Protein 3P2T (pdb70)

InterPro domains:
  IPR007110 Immunoglobulin-like domain [PS50835] (27-118)
  IPR007110 Immunoglobulin-like domain [PS50835] (124-218)
  IPR013151 Immunoglobulin-like beta-sandwich domain [PF00047] (131-204)
  IPR013783 Immunoglobulin-like fold [G3DSA:2.60.40.10] (25-118)
  IPR013783 Immunoglobulin-like fold [G3DSA:2.60.40.10] (119-219)
  IPR036179 Immunoglobulin-like domain superfamily [SSF48726] (26-119)
  IPR036179 Immunoglobulin-like domain superfamily [SSF48726] (121-219)
  IPR050412 Immunoglobulin-like Receptors in Immune Regulation [PTHR11738] (6-277)

Solvent-accessible surface area: 10519 Å² total; per-residue (Å²): 157,33,94,112,5,85,22,76,12,87,115,20,25,56,6,40,143,30,80,71,3,22,0,28,0,60,17,63,113,96,0,114,18,0,53,0,36,26,76,166,38,123,74,31,72,60,132,45,125,7,131,58,80,81,48,72,0,108,4,61,1,100,57,0,34,92,108,65,10,9,75,0,116,0,42,2,86,4,84,134,26,109,11,89,53,3,89,64,26,69,0,8,0,10,16,37,60,71,111,3,80,18,41,9,73,126,35,45,118,10,80,58,50,133,67,4,32,0,19,0,70,11,213,42,66,3,17,7,0,3,10,8,62,57,220,49,66,104,10,32,150,19,104,132,18,104,66,80,70,80,57,99,83,3,98,5,103,23,88,76,0,48,95,109,52,22,15,32,13,90,0,15,2,1,54,36,215,42,68,33,36,0,0,82,47,3,85,82,24,104,3,80,34,103

Foldseek 3Di:
DQAAWAKAKVVHQEEEFFAKMKIKTFGALQFQKKFKPFPPDPPGPDMDRDDPSSGMDIDIDHGDDLVPFGKMWMWTAGPVGIYDIYDIGGHAYEALFAEWAWAKVPHLEAEAQCKIKIKTFAPDFFFKKFKDFPPPPDRVPGDMGGHPGTDGMDIHIDPPDHPVNFGKMWMWTHHPVSVSYIYHIHDIDTRHYD

Radius of gyration: 20.42 Å; Cα contacts (8 Å, |Δi|>4): 528; chains: 1; bounding box: 43×36×59 Å

Structure (mmCIF, N/CA/C/O backbone):
data_3P2T
#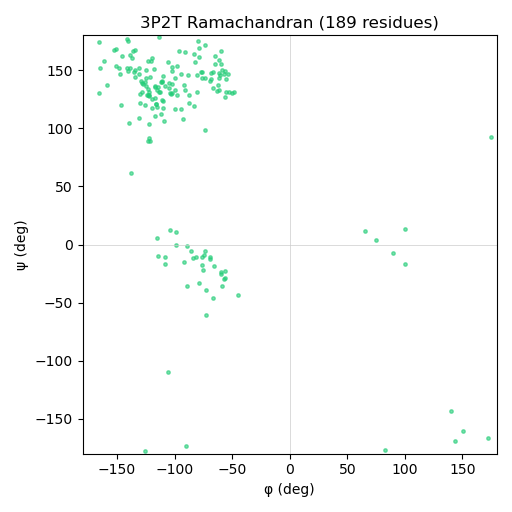
_entry.id   3P2T
#
_cell.length_a   61.863
_cell.length_b   61.863
_cell.length_c   115.826
_cell.angle_alpha   90.00
_cell.angle_beta   90.00
_cell.angle_gamma   90.00
#
_symmetry.space_group_name_H-M   'P 41 21 2'
#
loop_
_entity.id
_entity.type
_entity.pdbx_description
1 polymer 'Leukocyte immunoglobulin-like receptor subfamily B member 4'
2 non-polymer 'SULFATE ION'
3 water water
#
loop_
_atom_site.group_PDB
_atom_site.id
_atom_site.type_symbol
_atom_site.label_atom_id
_atom_site.label_alt_id
_atom_site.label_comp_id
_atom_site.label_asym_id
_atom_site.label_entity_id
_atom_site.label_seq_id
_atom_site.pdbx_PDB_ins_code
_atom_site.Cartn_x
_atom_site.Cartn_y
_atom_site.Cartn_z
_atom_site.occupancy
_atom_site.B_iso_or_equiv
_atom_site.auth_seq_id
_atom_site.auth_comp_id
_atom_site.auth_asym_id
_atom_site.auth_atom_id
_atom_site.pdbx_PDB_model_num
ATOM 1 N N . PRO A 1 2 ? 20.514 11.684 41.614 1.00 42.10 2 PRO A N 1
ATOM 2 C CA . PRO A 1 2 ? 20.704 10.460 40.826 1.00 35.50 2 PRO A CA 1
ATOM 3 C C . PRO A 1 2 ? 21.895 10.576 39.882 1.00 36.33 2 PRO A C 1
ATOM 4 O O . PRO A 1 2 ? 22.091 11.630 39.274 1.00 39.20 2 PRO A O 1
ATOM 8 N N . LEU A 1 3 ? 22.681 9.510 39.770 1.00 29.64 3 LEU A N 1
ATOM 9 C CA . LEU A 1 3 ? 23.755 9.452 38.783 1.00 25.41 3 LEU A CA 1
ATOM 10 C C . LEU A 1 3 ? 23.153 9.013 37.452 1.00 22.83 3 LEU A C 1
ATOM 11 O O . LEU A 1 3 ? 22.582 7.928 37.352 1.00 21.47 3 LEU A O 1
ATOM 16 N N . PRO A 1 4 ? 23.263 9.869 36.426 1.00 21.16 4 PRO A N 1
ATOM 17 C CA . PRO A 1 4 ? 22.579 9.652 35.145 1.00 19.27 4 PRO A CA 1
ATOM 18 C C . PRO A 1 4 ? 23.002 8.361 34.440 1.00 16.31 4 PRO A C 1
ATOM 19 O O . PRO A 1 4 ? 24.158 7.942 34.517 1.00 18.54 4 PRO A O 1
ATOM 23 N N . LYS A 1 5 ? 22.047 7.743 33.756 1.00 16.84 5 LYS A N 1
ATOM 24 C CA . LYS A 1 5 ? 22.275 6.472 33.076 1.00 15.50 5 LYS A CA 1
ATOM 25 C C . LYS A 1 5 ? 23.338 6.588 31.991 1.00 16.50 5 LYS A C 1
ATOM 26 O O . LYS A 1 5 ? 23.477 7.639 31.359 1.00 16.85 5 LYS A O 1
ATOM 32 N N . PRO A 1 6 ? 24.097 5.504 31.777 1.00 14.68 6 PRO A N 1
ATOM 33 C CA . PRO A 1 6 ? 25.045 5.439 30.664 1.00 14.28 6 PRO A CA 1
ATOM 34 C C . PRO A 1 6 ? 24.309 5.116 29.372 1.00 14.60 6 PRO A C 1
ATOM 35 O O . PRO A 1 6 ? 23.098 4.858 29.390 1.00 16.22 6 PRO A O 1
ATOM 39 N N . THR A 1 7 ? 25.042 5.126 28.265 1.00 15.26 7 THR A N 1
ATOM 40 C CA . THR A 1 7 ? 24.485 4.818 26.955 1.00 15.90 7 THR A CA 1
ATOM 41 C C . THR A 1 7 ? 25.038 3.486 26.464 1.00 16.17 7 THR A C 1
ATOM 42 O O . THR A 1 7 ? 26.218 3.190 26.636 1.00 18.18 7 THR A O 1
ATOM 46 N N . LEU A 1 8 ? 24.169 2.692 25.853 1.00 15.55 8 LEU A N 1
ATOM 47 C CA . LEU A 1 8 ? 24.496 1.337 25.440 1.00 15.75 8 LEU A CA 1
ATOM 48 C C . LEU A 1 8 ? 24.217 1.171 23.950 1.00 16.22 8 LEU A C 1
ATOM 49 O O . LEU A 1 8 ? 23.191 1.634 23.460 1.00 17.46 8 LEU A O 1
ATOM 54 N N . TRP A 1 9 ? 25.129 0.522 23.231 1.00 15.28 9 TRP A N 1
ATOM 55 C CA . TRP A 1 9 ? 24.890 0.208 21.825 1.00 16.23 9 TRP A CA 1
ATOM 56 C C . TRP A 1 9 ? 25.632 -1.055 21.405 1.00 15.00 9 TRP A C 1
ATOM 57 O O . TRP A 1 9 ? 26.478 -1.567 22.143 1.00 16.08 9 TRP A O 1
ATOM 68 N N . ALA A 1 10 ? 25.296 -1.562 20.224 1.00 16.51 10 ALA A N 1
ATOM 69 C CA . ALA A 1 10 ? 25.952 -2.750 19.690 1.00 18.58 10 ALA A CA 1
ATOM 70 C C . ALA A 1 10 ? 26.606 -2.451 18.346 1.00 16.47 10 ALA A C 1
ATOM 71 O O . ALA A 1 10 ? 26.082 -1.670 17.549 1.00 20.29 10 ALA A O 1
ATOM 73 N N . GLU A 1 11 ? 27.758 -3.070 18.108 1.00 15.99 11 GLU A N 1
ATOM 74 C CA . GLU A 1 11 ? 28.425 -2.986 16.811 1.00 15.54 11 GLU A CA 1
ATOM 75 C C . GLU A 1 11 ? 28.627 -4.408 16.294 1.00 16.15 11 GLU A C 1
ATOM 76 O O . GLU A 1 11 ? 29.178 -5.251 16.999 1.00 18.63 11 GLU A O 1
ATOM 82 N N . PRO A 1 12 ? 28.199 -4.677 15.054 1.00 19.40 12 PRO A N 1
ATOM 83 C CA . PRO A 1 12 ? 27.695 -3.707 14.078 1.00 27.39 12 PRO A CA 1
ATOM 84 C C . PRO A 1 12 ? 26.279 -3.239 14.363 1.00 31.50 12 PRO A C 1
ATOM 85 O O . PRO A 1 12 ? 25.861 -2.212 13.834 1.00 38.46 12 PRO A O 1
ATOM 89 N N . GLY A 1 13 ? 25.543 -3.979 15.181 1.00 25.63 13 GLY A N 1
ATOM 90 C CA . GLY A 1 13 ? 24.167 -3.615 15.434 1.00 33.22 13 GLY A CA 1
ATOM 91 C C . GLY A 1 13 ? 23.411 -4.651 16.231 1.00 26.99 13 GLY A C 1
ATOM 92 O O . GLY A 1 13 ? 23.991 -5.566 16.808 1.00 28.77 13 GLY A O 1
ATOM 93 N N . SER A 1 14 ? 22.096 -4.507 16.249 1.00 31.81 14 SER A N 1
ATOM 94 C CA . SER A 1 14 ? 21.276 -5.323 17.121 1.00 30.13 14 SER A CA 1
ATOM 95 C C . SER A 1 14 ? 20.648 -6.515 16.421 1.00 24.49 14 SER A C 1
ATOM 96 O O . SER A 1 14 ? 19.782 -7.161 16.987 1.00 24.97 14 SER A O 1
ATOM 99 N N . VAL 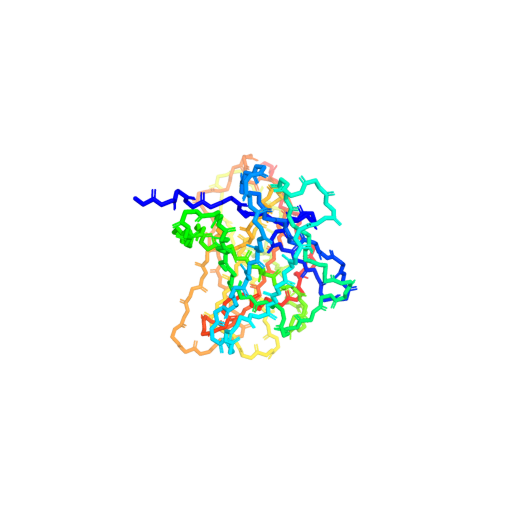A 1 15 ? 21.088 -6.804 15.195 1.00 24.75 15 VAL A N 1
ATOM 100 C CA . VAL A 1 15 ? 20.605 -7.990 14.476 1.00 27.00 15 VAL A CA 1
ATOM 101 C C . VAL A 1 15 ? 21.768 -8.802 13.900 1.00 25.76 15 VAL A C 1
ATOM 102 O O . VAL A 1 15 ? 22.429 -8.396 12.939 1.00 24.04 15 VAL A O 1
ATOM 106 N N . ILE A 1 16 ? 22.007 -9.960 14.503 1.00 17.58 16 ILE A N 1
ATOM 107 C CA . ILE A 1 16 ? 23.227 -10.717 14.270 1.00 18.48 16 ILE A CA 1
ATOM 108 C C . ILE A 1 16 ? 22.895 -12.158 13.916 1.00 17.92 16 ILE A C 1
ATOM 109 O O . ILE A 1 16 ? 22.097 -12.793 14.597 1.00 18.01 16 ILE A O 1
ATOM 114 N N . SER A 1 17 ? 23.495 -12.674 12.848 1.00 20.74 17 SER A N 1
ATOM 115 C CA . SER A 1 17 ? 23.254 -14.062 12.473 1.00 15.83 17 SER A CA 1
ATOM 116 C C . SER A 1 17 ? 24.033 -15.008 13.382 1.00 18.46 17 SER A C 1
ATOM 117 O O . SER A 1 17 ? 25.111 -14.667 13.881 1.00 18.12 17 SER A O 1
ATOM 120 N N . TRP A 1 18 ? 23.470 -16.186 13.617 1.00 20.20 18 TRP A N 1
ATOM 121 C CA . TRP A 1 18 ? 24.132 -17.206 14.414 1.00 19.64 18 TRP A CA 1
ATOM 122 C C . TRP A 1 18 ? 25.571 -17.368 13.930 1.00 18.71 18 TRP A C 1
ATOM 123 O O . TRP A 1 18 ? 25.817 -17.463 12.729 1.00 21.32 18 TRP A O 1
ATOM 134 N N . GLY A 1 19 ? 26.519 -17.367 14.863 1.00 19.65 19 GLY A N 1
ATOM 135 C CA . GLY A 1 19 ? 27.913 -17.621 14.537 1.00 20.99 19 GLY A CA 1
ATOM 136 C C . GLY A 1 19 ? 28.721 -16.384 14.185 1.00 22.76 19 GLY A C 1
ATOM 137 O O . GLY A 1 19 ? 29.938 -16.458 14.007 1.00 24.57 19 GLY A O 1
ATOM 138 N N . ASN A 1 20 ? 28.052 -15.244 14.072 1.00 19.85 20 ASN A N 1
ATOM 139 C CA . ASN A 1 20 ? 28.746 -13.999 13.773 1.00 19.38 20 ASN A CA 1
ATOM 140 C C . ASN A 1 20 ? 29.049 -13.196 15.035 1.00 20.47 20 ASN A C 1
ATOM 141 O O . ASN A 1 20 ? 28.514 -13.485 16.107 1.00 20.10 20 ASN A O 1
ATOM 146 N N . SER A 1 21 ? 29.917 -12.197 14.903 1.00 20.21 21 SER A N 1
ATOM 147 C CA . SER A 1 21 ? 30.414 -11.447 16.054 1.00 22.92 21 SER A CA 1
ATOM 148 C C . SER A 1 21 ? 29.617 -10.175 16.308 1.00 17.74 21 SER A C 1
ATOM 149 O O . SER A 1 21 ? 29.134 -9.534 15.378 1.00 22.01 21 SER A O 1
ATOM 152 N N . VAL A 1 22 ? 29.493 -9.816 17.581 1.00 18.36 22 VAL A N 1
ATOM 153 C CA . VAL A 1 22 ? 28.915 -8.537 17.971 1.00 17.34 22 VAL A CA 1
ATOM 154 C C . VAL A 1 22 ? 29.587 -8.065 19.257 1.00 17.96 22 VAL A C 1
ATOM 155 O O . VAL A 1 22 ? 29.987 -8.870 20.095 1.00 20.46 22 VAL A O 1
ATOM 159 N N . THR A 1 23 ? 29.731 -6.756 19.394 1.00 18.08 23 THR A N 1
ATOM 160 C CA . THR A 1 23 ? 30.299 -6.182 20.599 1.00 18.72 23 THR A CA 1
ATOM 161 C C . THR A 1 23 ? 29.288 -5.219 21.178 1.00 18.09 23 THR A C 1
ATOM 162 O O . THR A 1 23 ? 28.741 -4.386 20.459 1.00 18.45 23 THR A O 1
ATOM 166 N N . ILE A 1 24 ? 29.028 -5.349 22.472 1.00 18.19 24 ILE A N 1
ATOM 167 C CA . ILE A 1 24 ? 28.170 -4.410 23.173 1.00 16.54 24 ILE A CA 1
ATOM 168 C C . ILE A 1 24 ? 29.045 -3.384 23.883 1.00 16.66 24 ILE A C 1
ATOM 169 O O . ILE A 1 24 ? 29.984 -3.741 24.600 1.00 17.49 24 ILE A O 1
ATOM 174 N N . TRP A 1 25 ? 28.747 -2.111 23.652 1.00 15.73 25 TRP A N 1
ATOM 175 C CA . TRP A 1 25 ? 29.519 -1.007 24.215 1.00 15.08 25 TRP A CA 1
ATOM 176 C C . TRP A 1 25 ? 28.675 -0.201 25.182 1.00 16.52 25 TRP A C 1
ATOM 177 O O . TRP A 1 25 ? 27.537 0.156 24.875 1.00 16.53 25 TRP A O 1
ATOM 188 N N . CYS A 1 26 ? 29.234 0.088 26.353 1.00 15.17 26 CYS A N 1
ATOM 189 C CA . CYS A 1 26 ? 28.559 0.943 27.318 1.00 16.04 26 CYS A CA 1
ATOM 190 C C . CYS A 1 26 ? 29.432 2.140 27.658 1.00 20.99 26 CYS A C 1
ATOM 191 O O . CYS A 1 26 ? 30.602 1.986 28.016 1.00 19.83 26 CYS A O 1
ATOM 194 N N . GLN A 1 27 ? 28.866 3.334 27.536 1.00 16.94 27 GLN A N 1
ATOM 195 C CA . GLN A 1 27 ? 29.627 4.550 27.782 1.00 17.86 27 GLN A CA 1
ATOM 196 C C . GLN A 1 27 ? 29.019 5.353 28.919 1.00 17.26 27 GLN A C 1
ATOM 197 O O . GLN A 1 27 ? 27.870 5.792 28.840 1.00 18.03 27 GLN A O 1
ATOM 203 N N . GLY A 1 28 ? 29.792 5.519 29.987 1.00 16.31 28 GLY A N 1
ATOM 204 C CA . GLY A 1 28 ? 29.369 6.309 31.128 1.00 20.15 28 GLY A CA 1
ATOM 205 C C . GLY A 1 28 ? 30.108 7.632 31.138 1.00 21.30 28 GLY A C 1
ATOM 206 O O . GLY A 1 28 ? 29.856 8.486 30.293 1.00 21.72 28 GLY A O 1
ATOM 207 N N . THR A 1 29 ? 31.017 7.797 32.097 1.00 22.39 29 THR A N 1
ATOM 208 C CA . THR A 1 29 ? 31.880 8.973 32.163 1.00 24.32 29 THR A CA 1
ATOM 209 C C . THR A 1 29 ? 33.279 8.558 32.611 1.00 27.07 29 THR A C 1
ATOM 210 O O . THR A 1 29 ? 33.518 7.392 32.926 1.00 23.91 29 THR A O 1
ATOM 214 N N . LEU A 1 30 ? 34.203 9.514 32.649 1.00 25.61 30 LEU A N 1
ATOM 215 C CA . LEU A 1 30 ? 35.567 9.224 33.078 1.00 29.17 30 LEU A CA 1
ATOM 216 C C . LEU A 1 30 ? 35.642 8.901 34.569 1.00 27.47 30 LEU A C 1
ATOM 217 O O . LEU A 1 30 ? 36.662 8.410 35.053 1.00 31.02 30 LEU A O 1
ATOM 222 N N . GLU A 1 31 ? 34.556 9.170 35.289 1.00 23.44 31 GLU A N 1
ATOM 223 C CA . GLU A 1 31 ? 34.496 8.887 36.722 1.00 25.68 31 GLU A CA 1
ATOM 224 C C . GLU A 1 31 ? 34.068 7.451 37.012 1.00 26.00 31 GLU A C 1
ATOM 225 O O . GLU A 1 31 ? 34.069 7.018 38.165 1.00 23.26 31 GLU A O 1
ATOM 231 N N . ALA A 1 32 ? 33.702 6.717 35.967 1.00 22.07 32 ALA A N 1
ATOM 232 C CA . ALA A 1 32 ? 33.258 5.334 36.129 1.00 22.01 32 ALA A CA 1
ATOM 233 C C . ALA A 1 32 ? 34.370 4.447 36.683 1.00 25.30 32 ALA A C 1
ATOM 234 O O . ALA A 1 32 ? 35.497 4.472 36.194 1.00 32.12 32 ALA A O 1
ATOM 236 N N . ARG A 1 33 ? 34.043 3.661 37.703 1.00 21.79 33 ARG A N 1
ATOM 237 C CA . ARG A 1 33 ? 35.014 2.772 38.327 1.00 25.13 33 ARG A CA 1
ATOM 238 C C . ARG A 1 33 ? 34.710 1.323 37.982 1.00 32.08 33 ARG A C 1
ATOM 239 O O . ARG A 1 33 ? 35.558 0.447 38.137 1.00 30.49 33 ARG A O 1
ATOM 247 N N . GLU A 1 34 ? 33.492 1.079 37.510 1.00 24.57 34 GLU A N 1
ATOM 248 C CA . GLU A 1 34 ? 33.016 -0.277 37.291 1.00 25.99 34 GLU A CA 1
ATOM 249 C C . GLU A 1 34 ? 31.752 -0.258 36.434 1.00 20.41 34 GLU A C 1
ATOM 250 O O . GLU A 1 34 ? 30.825 0.492 36.720 1.00 22.78 34 GLU A O 1
ATOM 256 N N . TYR A 1 35 ? 31.724 -1.075 35.384 1.00 21.10 35 TYR A N 1
ATOM 257 C CA . TYR A 1 35 ? 30.528 -1.224 34.555 1.00 19.96 35 TYR A CA 1
ATOM 258 C C . TYR A 1 35 ? 29.921 -2.603 34.758 1.00 22.82 35 TYR A C 1
ATOM 259 O O . TYR A 1 35 ? 30.642 -3.583 34.949 1.00 23.49 35 TYR A O 1
ATOM 268 N N . ARG A 1 36 ? 28.596 -2.680 34.713 1.00 16.96 36 ARG A N 1
ATOM 269 C CA . ARG A 1 36 ? 27.912 -3.968 34.785 1.00 18.05 36 ARG A CA 1
ATOM 270 C C . ARG A 1 36 ? 26.816 -4.038 33.739 1.00 16.49 36 ARG A C 1
ATOM 271 O O . ARG A 1 36 ? 26.215 -3.028 33.380 1.00 18.09 36 ARG A O 1
ATOM 279 N N . LEU A 1 37 ? 26.571 -5.245 33.248 1.00 15.43 37 LEU A N 1
ATOM 280 C CA . LEU A 1 37 ? 25.546 -5.472 32.252 1.00 14.81 37 LEU A CA 1
ATOM 281 C C . LEU A 1 37 ? 24.611 -6.526 32.818 1.00 16.95 37 LEU A C 1
ATOM 282 O O . LEU A 1 37 ? 25.069 -7.569 33.287 1.00 18.40 37 LEU A O 1
ATOM 287 N N . ASP A 1 38 ? 23.313 -6.243 32.807 1.00 16.01 38 ASP A N 1
ATOM 28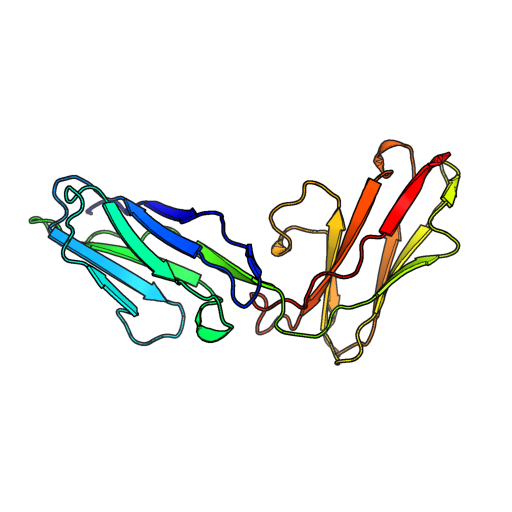8 C CA . ASP A 1 38 ? 22.307 -7.251 33.117 1.00 15.05 38 ASP A CA 1
ATOM 289 C C . ASP A 1 38 ? 21.703 -7.721 31.801 1.00 18.01 38 ASP A C 1
ATOM 290 O O . ASP A 1 38 ? 21.444 -6.908 30.911 1.00 19.46 38 ASP A O 1
ATOM 295 N N . LYS A 1 39 ? 21.489 -9.024 31.668 1.00 14.62 39 LYS A N 1
ATOM 296 C CA . LYS A 1 39 ? 20.704 -9.544 30.551 1.00 12.74 39 LYS A CA 1
ATOM 297 C C . LYS A 1 39 ? 19.335 -9.937 31.086 1.00 16.49 39 LYS A C 1
ATOM 298 O O . LYS A 1 39 ? 19.227 -10.572 32.138 1.00 15.89 39 LYS A O 1
ATOM 304 N N . GLU A 1 40 ? 18.284 -9.558 30.368 1.00 14.04 40 GLU A N 1
ATOM 305 C CA . GLU A 1 40 ? 16.934 -9.842 30.834 1.00 15.38 40 GLU A CA 1
ATOM 306 C C . GLU A 1 40 ? 16.738 -11.342 31.069 1.00 15.29 40 GLU A C 1
ATOM 307 O O . GLU A 1 40 ? 17.029 -12.159 30.196 1.00 15.29 40 GLU A O 1
ATOM 313 N N . GLU A 1 41 ? 16.266 -11.679 32.270 1.00 15.66 41 GLU A N 1
ATOM 314 C CA . GLU A 1 41 ? 16.006 -13.058 32.708 1.00 16.06 41 GLU A CA 1
ATOM 315 C C . GLU A 1 41 ? 17.250 -13.886 33.061 1.00 16.15 41 GLU A C 1
ATOM 316 O O . GLU A 1 41 ? 17.135 -15.076 33.366 1.00 18.50 41 GLU A O 1
ATOM 322 N N . SER A 1 42 ? 18.429 -13.269 33.015 1.00 15.22 42 SER A N 1
ATOM 323 C CA . SER A 1 42 ? 19.655 -13.925 33.474 1.00 15.26 42 SER A CA 1
ATOM 324 C C . SER A 1 42 ? 20.004 -13.508 34.899 1.00 15.74 42 SER A C 1
ATOM 325 O O . SER A 1 42 ? 19.648 -12.412 35.337 1.00 15.75 42 SER A O 1
ATOM 328 N N . PRO A 1 43 ? 20.718 -14.375 35.628 1.00 15.01 43 PRO A N 1
ATOM 329 C CA . PRO A 1 43 ? 21.237 -13.952 36.932 1.00 15.52 43 PRO A CA 1
ATOM 330 C C . PRO A 1 43 ? 22.083 -12.693 36.774 1.00 15.57 43 PRO A C 1
ATOM 331 O O . PRO A 1 43 ? 22.799 -12.568 35.779 1.00 16.48 43 PRO A O 1
ATOM 335 N N . ALA 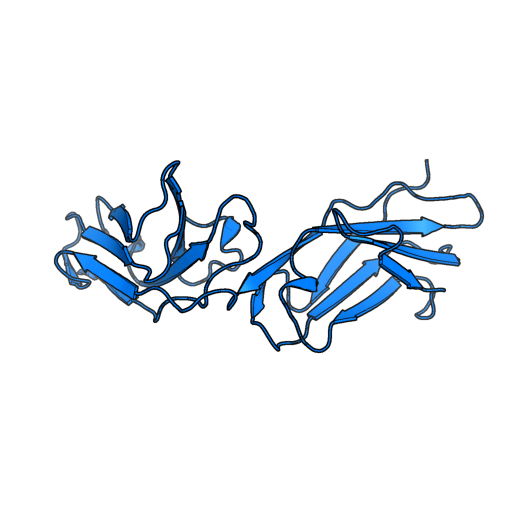A 1 44 ? 21.998 -11.781 37.741 1.00 15.03 44 ALA A N 1
ATOM 336 C CA . ALA A 1 44 ? 22.712 -10.508 37.688 1.00 15.35 44 ALA A CA 1
ATOM 337 C C . ALA A 1 44 ? 23.997 -10.523 38.523 1.00 16.96 44 ALA A C 1
ATOM 338 O O . ALA A 1 44 ? 24.054 -11.152 39.582 1.00 17.95 44 ALA A O 1
ATOM 340 N N . PRO A 1 45 ? 25.048 -9.848 38.036 1.00 15.63 45 PRO A N 1
ATOM 341 C CA . PRO A 1 45 ? 25.114 -9.241 36.707 1.00 15.88 45 PRO A CA 1
ATOM 342 C C . PRO A 1 45 ? 25.486 -10.303 35.684 1.00 15.14 45 PRO A C 1
ATOM 343 O O . PRO A 1 45 ? 26.060 -11.328 36.044 1.00 17.31 45 PRO A O 1
ATOM 347 N N . TRP A 1 46 ? 25.144 -10.062 34.424 1.00 14.97 46 TRP A N 1
ATOM 348 C CA . TRP A 1 46 ? 25.496 -10.971 33.341 1.00 15.44 46 TRP A CA 1
ATOM 349 C C . TRP A 1 46 ? 26.992 -10.869 33.031 1.00 18.83 46 TRP A C 1
ATOM 350 O O . TRP A 1 46 ? 27.658 -11.870 32.753 1.00 17.44 46 TRP A O 1
ATOM 361 N N . ASP A 1 47 ? 27.516 -9.649 33.083 1.00 16.87 47 ASP A N 1
ATOM 362 C CA . ASP A 1 47 ? 28.954 -9.433 32.969 1.00 16.00 47 ASP A CA 1
ATOM 363 C C . ASP A 1 47 ? 29.329 -8.158 33.707 1.00 16.82 47 ASP A C 1
ATOM 364 O O . ASP A 1 47 ? 28.467 -7.371 34.095 1.00 16.52 47 ASP A O 1
ATOM 369 N N . ARG A 1 48 ? 30.621 -7.964 33.915 1.00 17.29 48 ARG A N 1
ATOM 370 C CA . ARG A 1 48 ? 31.101 -6.791 34.620 1.00 17.04 48 ARG A CA 1
ATOM 371 C C . ARG A 1 48 ? 32.490 -6.460 34.115 1.00 21.47 48 ARG A C 1
ATOM 372 O O . ARG A 1 48 ? 33.211 -7.333 33.624 1.00 19.60 48 ARG A O 1
ATOM 380 N N . GLN A 1 49 ? 32.859 -5.191 34.214 1.00 20.64 49 GLN A N 1
ATOM 381 C CA . GLN A 1 49 ? 34.171 -4.772 33.758 1.00 26.57 49 GLN A CA 1
ATOM 382 C C . GLN A 1 49 ? 34.725 -3.638 34.609 1.00 34.09 49 GLN A C 1
ATOM 383 O O . GLN A 1 49 ? 34.104 -2.581 34.725 1.00 31.24 49 GLN A O 1
ATOM 389 N N . ASN A 1 50 ? 35.878 -3.880 35.229 1.00 37.75 50 ASN A N 1
ATOM 390 C CA . ASN A 1 50 ? 36.648 -2.812 35.844 1.00 35.31 50 ASN A CA 1
ATOM 391 C C . ASN A 1 50 ? 37.287 -2.031 34.703 1.00 38.72 50 ASN A C 1
ATOM 392 O O . ASN A 1 50 ? 38.319 -2.434 34.175 1.00 38.91 50 ASN A O 1
ATOM 397 N N . PRO A 1 51 ? 36.665 -0.905 34.321 1.00 47.81 51 PRO A N 1
ATOM 398 C CA . PRO A 1 51 ? 36.923 -0.241 33.038 1.00 42.88 51 PRO A CA 1
ATOM 399 C C . PRO A 1 51 ? 38.400 -0.009 32.760 1.00 57.61 51 PRO A C 1
ATOM 400 O O . PRO A 1 51 ? 39.102 0.504 33.631 1.00 52.22 51 PRO A O 1
ATOM 404 N N . LEU A 1 52 ? 38.850 -0.396 31.567 1.00 55.82 52 LEU A N 1
ATOM 405 C CA . LEU A 1 52 ? 40.172 -0.017 31.059 1.00 65.34 52 LEU A CA 1
ATOM 406 C C . LEU A 1 52 ? 40.551 -0.662 29.717 1.00 69.62 52 LEU A C 1
ATOM 407 O O . LEU A 1 52 ? 41.102 -1.763 29.703 1.00 69.56 52 LEU A O 1
ATOM 412 N N . GLU A 1 53 ? 40.271 -0.001 28.589 1.00 69.61 53 GLU A N 1
ATOM 413 C CA . GLU A 1 53 ? 39.473 1.230 28.495 1.00 63.70 53 GLU A CA 1
ATOM 414 C C . GLU A 1 53 ? 40.294 2.495 28.796 1.00 65.54 53 GLU A C 1
ATOM 415 O O . GLU A 1 53 ? 41.505 2.428 28.992 1.00 67.18 53 GLU A O 1
ATOM 421 N N . PRO A 1 54 ? 39.637 3.664 28.799 1.00 64.09 54 PRO A N 1
ATOM 422 C CA . PRO A 1 54 ? 39.966 4.870 29.563 1.00 64.68 54 PRO A CA 1
ATOM 423 C C . PRO A 1 54 ? 39.089 5.157 30.785 1.00 57.18 54 PRO A C 1
ATOM 424 O O . PRO A 1 54 ? 39.159 6.253 31.342 1.00 61.82 54 PRO A O 1
ATOM 428 N N . LYS A 1 55 ? 38.285 4.179 31.199 1.00 57.06 55 LYS A N 1
ATOM 429 C CA . LYS A 1 55 ? 37.191 4.366 32.155 1.00 51.01 55 LYS A CA 1
ATOM 430 C C . LYS A 1 55 ? 36.079 5.258 31.603 1.00 39.31 55 LYS A C 1
ATOM 431 O O . LYS A 1 55 ? 35.180 5.673 32.336 1.00 32.99 55 LYS A O 1
ATOM 437 N N . ASN A 1 56 ? 36.133 5.528 30.302 1.00 35.17 56 ASN A N 1
ATOM 438 C CA . ASN A 1 56 ? 35.054 6.197 29.590 1.00 41.67 56 ASN A CA 1
ATOM 439 C C . ASN A 1 56 ? 34.014 5.238 29.024 1.00 30.97 56 ASN A C 1
ATOM 440 O O . ASN A 1 56 ? 32.822 5.551 28.980 1.00 31.36 56 ASN A O 1
ATOM 445 N N . LYS A 1 57 ? 34.472 4.075 28.579 1.00 29.95 57 LYS A N 1
ATOM 446 C CA . LYS A 1 57 ? 33.559 3.057 28.076 1.00 23.28 57 LYS A CA 1
ATOM 447 C C . LYS A 1 57 ? 34.025 1.644 28.397 1.00 29.51 57 LYS A C 1
ATOM 448 O O . LYS A 1 57 ? 35.186 1.419 28.738 1.00 26.32 57 LYS A O 1
ATOM 454 N N . ALA A 1 58 ? 33.092 0.703 28.314 1.00 21.66 58 ALA A N 1
ATOM 455 C CA . ALA A 1 58 ? 33.374 -0.696 28.577 1.00 19.98 58 ALA A CA 1
ATOM 456 C C . ALA A 1 58 ? 32.944 -1.504 27.365 1.00 20.67 58 ALA A C 1
ATOM 457 O O . ALA A 1 58 ? 31.947 -1.185 26.723 1.00 18.85 58 ALA A O 1
ATOM 459 N N . ARG A 1 59 ? 33.706 -2.544 27.050 1.00 20.76 59 ARG A N 1
ATOM 460 C CA . ARG A 1 59 ? 33.407 -3.389 25.905 1.00 18.51 59 ARG A CA 1
ATOM 461 C C . ARG A 1 59 ? 33.024 -4.790 26.364 1.00 21.41 59 ARG A C 1
ATOM 462 O O . ARG A 1 59 ? 33.725 -5.397 27.176 1.00 21.81 59 ARG A O 1
ATOM 470 N N . PHE A 1 60 ? 31.912 -5.293 25.835 1.00 19.54 60 PHE A N 1
ATOM 471 C CA . PHE A 1 60 ? 31.453 -6.645 26.127 1.00 18.83 60 PHE A CA 1
ATOM 472 C C . PHE A 1 60 ? 31.342 -7.419 24.814 1.00 21.89 60 PHE A C 1
ATOM 473 O O . PHE A 1 60 ? 30.409 -7.214 24.038 1.00 19.69 60 PHE A O 1
ATOM 481 N N . SER A 1 61 ? 32.309 -8.297 24.563 1.00 21.84 61 SER A N 1
ATOM 482 C CA . SER A 1 61 ? 32.414 -8.972 23.271 1.00 19.92 61 SER A CA 1
ATOM 483 C C . SER A 1 61 ? 31.671 -10.305 23.221 1.00 23.59 61 SER A C 1
ATOM 484 O O . SER A 1 61 ? 31.729 -11.107 24.156 1.00 24.03 61 SER A O 1
ATOM 487 N N . ILE A 1 62 ? 30.973 -10.522 22.112 1.00 22.36 62 ILE A N 1
ATOM 488 C CA . ILE A 1 62 ? 30.320 -11.789 21.820 1.00 20.32 62 ILE A CA 1
ATOM 489 C C . ILE A 1 62 ? 30.869 -12.276 20.484 1.00 20.46 62 ILE A C 1
ATOM 490 O O . ILE A 1 62 ? 30.327 -11.960 19.430 1.00 21.23 62 ILE A O 1
ATOM 495 N N . PRO A 1 63 ? 31.974 -13.034 20.533 1.00 26.63 63 PRO A N 1
ATOM 496 C CA . PRO A 1 63 ? 32.719 -13.498 19.359 1.00 30.22 63 PRO A CA 1
ATOM 497 C C . PRO A 1 63 ? 31.874 -14.344 18.412 1.00 23.43 63 PRO A C 1
ATOM 498 O O . PRO A 1 63 ? 32.044 -14.259 17.198 1.00 23.17 63 PRO A O 1
ATOM 502 N N . SER A 1 64 ? 30.975 -15.149 18.968 1.00 23.31 64 SER A N 1
ATOM 503 C CA . SER A 1 64 ? 30.168 -16.055 18.161 1.00 20.11 64 SER A CA 1
ATOM 504 C C . SER A 1 64 ? 28.735 -16.087 18.680 1.00 18.81 64 SER A C 1
ATOM 505 O O . SER A 1 64 ? 28.444 -16.690 19.713 1.00 21.48 64 SER A O 1
ATOM 508 N N . MET A 1 65 ? 27.845 -15.417 17.958 1.00 18.14 65 MET A N 1
ATOM 509 C CA . MET A 1 65 ? 26.458 -15.285 18.385 1.00 17.36 65 MET A CA 1
ATOM 510 C C . MET A 1 65 ? 25.754 -16.633 18.481 1.00 18.74 65 MET A C 1
ATOM 511 O O . MET A 1 65 ? 25.904 -17.485 17.606 1.00 18.75 65 MET A O 1
ATOM 516 N N . THR A 1 66 ? 24.985 -16.821 19.549 1.00 17.58 66 THR A N 1
ATOM 517 C CA . THR A 1 66 ? 24.080 -17.962 19.656 1.00 16.86 66 THR A CA 1
ATOM 518 C C . THR A 1 66 ? 22.782 -17.513 20.307 1.00 15.63 66 THR A C 1
ATOM 519 O O . THR A 1 66 ? 22.663 -16.371 20.748 1.00 16.25 66 THR A O 1
ATOM 523 N N . GLU A 1 67 ? 21.817 -18.423 20.380 1.00 20.05 67 GLU A N 1
ATOM 524 C CA . GLU A 1 67 ? 20.523 -18.112 20.976 1.00 21.07 67 GLU A CA 1
ATOM 525 C C . GLU A 1 67 ? 20.644 -17.673 22.433 1.00 18.46 67 GLU A C 1
ATOM 526 O O . GLU A 1 67 ? 19.770 -16.979 22.949 1.00 21.31 67 GLU A O 1
ATOM 532 N N . ASP A 1 68 ? 21.724 -18.074 23.096 1.00 18.61 68 ASP A N 1
ATOM 533 C CA . ASP A 1 68 ? 21.931 -17.715 24.500 1.00 19.35 68 ASP A CA 1
ATOM 534 C C . ASP A 1 68 ? 22.220 -16.228 24.687 1.00 21.14 68 ASP A C 1
ATOM 535 O O . ASP A 1 68 ? 22.226 -15.727 25.813 1.00 20.42 68 ASP A O 1
ATOM 540 N N . TYR A 1 69 ? 22.459 -15.524 23.586 1.00 17.32 69 TYR A N 1
ATOM 541 C CA . TYR A 1 69 ? 22.814 -14.112 23.653 1.00 16.23 69 TYR A CA 1
ATOM 542 C C . TYR A 1 69 ? 21.700 -13.185 23.171 1.00 16.26 69 TYR A C 1
ATOM 543 O O . TYR A 1 69 ? 21.786 -11.969 23.341 1.00 17.66 69 TYR A O 1
ATOM 552 N N . ALA A 1 70 ? 20.660 -13.751 22.563 1.00 16.86 70 ALA A N 1
ATOM 553 C CA . ALA A 1 70 ? 19.536 -12.951 22.082 1.00 16.46 70 ALA A CA 1
ATOM 554 C C . ALA A 1 70 ? 18.638 -12.513 23.235 1.00 14.45 70 ALA A C 1
ATOM 555 O O . ALA A 1 70 ? 18.419 -13.268 24.182 1.00 16.71 70 ALA A O 1
ATOM 557 N N . GLY A 1 71 ? 18.108 -11.297 23.144 1.00 13.97 71 GLY A N 1
ATOM 558 C CA . GLY A 1 71 ? 17.245 -10.768 24.185 1.00 14.35 71 GLY A CA 1
ATOM 559 C C . GLY A 1 71 ? 17.541 -9.304 24.438 1.00 17.69 71 GLY A C 1
ATOM 560 O O . GLY A 1 71 ? 17.835 -8.557 23.506 1.00 19.01 71 GLY A O 1
ATOM 561 N N . ARG A 1 72 ? 17.466 -8.890 25.698 1.00 14.47 72 ARG A N 1
ATOM 562 C CA . ARG A 1 72 ? 17.710 -7.493 26.050 1.00 14.67 72 ARG A CA 1
ATOM 563 C C . ARG A 1 72 ? 18.799 -7.342 27.107 1.00 16.08 72 ARG A C 1
ATOM 564 O O . ARG A 1 72 ? 18.972 -8.213 27.965 1.00 15.84 72 ARG A O 1
ATOM 572 N N . TYR A 1 73 ? 19.509 -6.219 27.047 1.00 13.24 73 TYR A N 1
ATOM 573 C CA . TYR A 1 73 ? 20.588 -5.913 27.989 1.00 15.20 73 TYR A CA 1
ATOM 574 C C . TYR A 1 73 ? 20.416 -4.497 28.537 1.00 17.01 73 TYR A C 1
ATOM 575 O O . TYR A 1 73 ? 19.932 -3.608 27.827 1.00 16.72 73 TYR A O 1
ATOM 584 N N . ARG A 1 74 ? 20.815 -4.293 29.793 1.00 14.73 74 ARG A N 1
ATOM 585 C CA . ARG A 1 74 ? 20.867 -2.967 30.416 1.00 18.37 74 ARG A CA 1
ATOM 586 C C . ARG A 1 74 ? 22.239 -2.784 31.034 1.00 16.59 74 ARG A C 1
ATOM 587 O O . ARG A 1 74 ? 22.771 -3.716 31.633 1.00 17.68 74 ARG A O 1
ATOM 595 N N . CYS A 1 75 ? 22.792 -1.581 30.929 1.00 14.24 75 CYS A N 1
ATOM 596 C CA . CYS A 1 75 ? 24.080 -1.272 31.550 1.00 15.44 75 CYS A CA 1
ATOM 597 C C . CYS A 1 75 ? 23.931 -0.286 32.711 1.00 15.89 75 CYS A C 1
ATOM 598 O O . CYS A 1 75 ? 23.138 0.651 32.645 1.00 17.52 75 CYS A O 1
ATOM 601 N N . TYR A 1 76 ? 24.694 -0.505 33.777 1.00 15.33 76 TYR A N 1
ATOM 602 C CA . TYR A 1 76 ? 24.748 0.443 34.883 1.00 14.63 76 TYR A CA 1
ATOM 603 C C . TYR A 1 76 ? 26.185 0.500 35.373 1.00 16.02 76 TYR A C 1
ATOM 604 O O . TYR A 1 76 ? 26.937 -0.462 35.216 1.00 17.75 76 TYR A O 1
ATOM 613 N N . TYR A 1 77 ? 26.588 1.634 35.932 1.00 16.07 77 TYR A N 1
ATOM 614 C CA . TYR A 1 77 ? 27.970 1.768 36.360 1.00 16.48 77 TYR A CA 1
ATOM 615 C C . TYR A 1 77 ? 28.068 2.440 37.720 1.00 17.37 77 TYR A C 1
ATOM 616 O O . TYR A 1 77 ? 27.130 3.091 38.175 1.00 16.58 77 TYR A O 1
ATOM 625 N N . ARG A 1 78 ? 29.209 2.254 38.371 1.00 17.89 78 ARG A N 1
ATOM 626 C CA . ARG A 1 78 ? 29.455 2.854 39.673 1.00 17.62 78 ARG A CA 1
ATOM 627 C C . ARG A 1 78 ? 30.553 3.905 39.573 1.00 19.99 78 ARG A C 1
ATOM 628 O O . ARG A 1 78 ? 31.610 3.656 38.993 1.00 22.71 78 ARG A O 1
ATOM 636 N N . SER A 1 79 ? 30.285 5.081 40.131 1.00 21.76 79 SER A N 1
ATOM 637 C CA . SER A 1 79 ? 31.298 6.122 40.282 1.00 25.87 79 SER A CA 1
ATOM 638 C C . SER A 1 79 ? 31.542 6.291 41.775 1.00 26.28 79 SER A C 1
ATOM 639 O O . SER A 1 79 ? 30.900 5.619 42.580 1.00 23.59 79 SER A O 1
ATOM 642 N N . PRO A 1 80 ? 32.470 7.184 42.159 1.00 29.24 80 PRO A N 1
ATOM 643 C CA . PRO A 1 80 ? 32.703 7.416 43.589 1.00 34.18 80 PRO A CA 1
ATOM 644 C C . PRO A 1 80 ? 31.438 7.837 44.336 1.00 33.56 80 PRO A C 1
ATOM 645 O O . PRO A 1 80 ? 31.352 7.657 45.552 1.00 33.66 80 PRO A O 1
ATOM 649 N N . VAL A 1 81 ? 30.470 8.387 43.613 1.00 30.13 81 VAL A N 1
ATOM 650 C CA . VAL A 1 81 ? 29.232 8.858 44.219 1.00 34.20 81 VAL A CA 1
ATOM 651 C C . VAL A 1 81 ? 28.265 7.713 44.519 1.00 34.83 81 VAL A C 1
ATOM 652 O O . VAL A 1 81 ? 27.521 7.755 45.498 1.00 37.42 81 VAL A O 1
ATOM 656 N N . GLY A 1 82 ? 28.278 6.689 43.674 1.00 28.08 82 GLY A N 1
ATOM 657 C CA . GLY A 1 82 ? 27.372 5.567 43.832 1.00 27.02 82 GLY A CA 1
ATOM 658 C C . GLY A 1 82 ? 27.026 4.932 42.497 1.00 21.38 82 GLY A C 1
ATOM 659 O O . GLY A 1 82 ? 27.741 5.111 41.515 1.00 23.66 82 GLY A O 1
ATOM 660 N N . TRP A 1 83 ? 25.922 4.190 42.470 1.00 21.83 83 TRP A N 1
ATOM 661 C CA . TRP A 1 83 ? 25.483 3.498 41.262 1.00 18.72 83 TRP A CA 1
ATOM 662 C C . TRP A 1 83 ? 24.600 4.379 40.392 1.00 20.30 83 TRP A C 1
ATOM 663 O O . TRP A 1 83 ? 23.826 5.194 40.899 1.00 21.85 83 TRP A O 1
ATOM 674 N N . SER A 1 84 ? 24.722 4.204 39.078 1.00 17.87 84 SER A N 1
ATOM 675 C CA . SER A 1 84 ? 23.947 4.979 38.117 1.00 18.56 84 SER A CA 1
ATOM 676 C C . SER A 1 84 ? 22.559 4.389 37.913 1.00 18.09 84 SER A C 1
ATOM 677 O O . SER A 1 84 ? 22.293 3.243 38.283 1.00 17.62 84 SER A O 1
ATOM 680 N N . GLN A 1 85 ? 21.676 5.183 37.321 1.00 17.74 85 GLN A N 1
ATOM 681 C CA . GLN A 1 85 ? 20.436 4.654 36.781 1.00 17.52 85 GLN A CA 1
ATOM 682 C C . GLN A 1 85 ? 20.816 3.716 35.644 1.00 16.41 85 GLN A C 1
ATOM 683 O O . GLN A 1 85 ? 21.883 3.866 35.046 1.00 16.35 85 GLN A O 1
ATOM 689 N N . PRO A 1 86 ? 19.949 2.745 35.335 1.00 16.67 86 PRO A N 1
ATOM 690 C CA . PRO A 1 86 ? 20.268 1.829 34.235 1.00 15.12 86 PRO A CA 1
ATOM 691 C C . PRO A 1 86 ? 20.054 2.476 32.867 1.00 15.80 86 PRO A C 1
ATOM 692 O O . PRO A 1 86 ? 19.179 3.328 32.709 1.00 18.73 86 PRO A O 1
ATOM 696 N N . SER A 1 87 ? 20.856 2.065 31.890 1.00 15.05 87 SER A N 1
ATOM 697 C CA . SER A 1 87 ? 20.663 2.493 30.513 1.00 15.45 87 SER A CA 1
ATOM 698 C C . SER A 1 87 ? 19.304 2.032 30.005 1.00 15.79 87 SER A C 1
ATOM 699 O O . SER A 1 87 ? 18.714 1.088 30.543 1.00 18.50 87 SER A O 1
ATOM 702 N N . ASP A 1 88 ? 18.815 2.693 28.962 1.00 17.72 88 ASP A N 1
ATOM 703 C CA . ASP A 1 88 ? 17.700 2.155 28.195 1.00 18.68 88 ASP A CA 1
ATOM 704 C C . ASP A 1 88 ? 18.092 0.744 27.775 1.00 16.50 88 ASP A C 1
ATOM 705 O O . ASP A 1 88 ? 19.270 0.466 27.539 1.00 16.44 88 ASP A O 1
ATOM 710 N N . PRO A 1 89 ? 17.110 -0.160 27.688 1.00 17.31 89 PRO A N 1
ATOM 711 C CA . PRO A 1 89 ? 17.448 -1.531 27.297 1.00 15.94 89 PRO A CA 1
ATOM 712 C C . PRO A 1 89 ? 17.905 -1.586 25.851 1.00 19.55 89 PRO A C 1
ATOM 713 O O . PRO A 1 89 ? 17.436 -0.797 25.018 1.00 18.43 89 PRO A O 1
ATOM 717 N N . LEU A 1 90 ? 18.821 -2.506 25.568 1.00 15.05 90 LEU A N 1
ATOM 718 C CA . LEU A 1 90 ? 19.277 -2.767 24.209 1.00 14.08 90 LEU A CA 1
ATOM 719 C C . LEU A 1 90 ? 18.778 -4.129 23.754 1.00 17.87 90 LEU A C 1
ATOM 720 O O . LEU A 1 90 ? 19.035 -5.138 24.407 1.00 17.38 90 LEU A O 1
ATOM 725 N N . GLU A 1 91 ? 18.059 -4.155 22.636 1.00 17.07 91 GLU A N 1
ATOM 726 C CA . GLU A 1 91 ? 17.585 -5.412 22.080 1.00 17.63 91 GLU A CA 1
ATOM 727 C C . GLU A 1 91 ? 18.636 -6.014 21.165 1.00 17.75 91 GLU A C 1
ATOM 728 O O . GLU A 1 91 ? 19.158 -5.340 20.273 1.00 21.87 91 GLU A O 1
ATOM 734 N N . LEU A 1 92 ? 18.957 -7.280 21.399 1.00 14.46 92 LEU A N 1
ATOM 735 C CA . LEU A 1 92 ? 19.877 -7.994 20.526 1.00 13.80 92 LEU A CA 1
ATOM 736 C C . LEU A 1 92 ? 19.128 -9.147 19.876 1.00 16.20 92 LEU A C 1
ATOM 737 O O . LEU A 1 92 ? 18.741 -10.103 20.543 1.00 16.92 92 LEU A O 1
ATOM 742 N N . VAL A 1 93 ? 18.908 -9.027 18.572 1.00 17.00 93 VAL A N 1
ATOM 743 C CA . VAL A 1 93 ? 18.121 -9.991 17.811 1.00 16.29 93 VAL A CA 1
ATOM 744 C C . VAL A 1 93 ? 19.044 -10.943 17.066 1.00 18.14 93 VAL A C 1
ATOM 745 O O . VAL A 1 93 ? 19.999 -10.506 16.424 1.00 18.71 93 VAL A O 1
ATOM 749 N N . MET A 1 94 ? 18.764 -12.241 17.146 1.00 16.31 94 MET A N 1
ATOM 750 C CA . MET A 1 94 ? 19.525 -13.212 16.372 1.00 15.71 94 MET A CA 1
ATOM 751 C C . MET A 1 94 ? 18.697 -13.779 15.232 1.00 16.91 94 MET A C 1
ATOM 752 O O . MET A 1 94 ? 17.531 -14.120 15.412 1.00 17.97 94 MET A O 1
ATOM 757 N N . THR A 1 95 ? 19.309 -13.891 14.060 1.00 15.39 95 THR A N 1
ATOM 758 C CA . THR A 1 95 ? 18.693 -14.634 12.966 1.00 15.24 95 THR A CA 1
ATOM 759 C C . THR A 1 95 ? 19.360 -16.002 12.855 1.00 17.47 95 THR A C 1
ATOM 760 O O . THR A 1 95 ? 20.523 -16.173 13.238 1.00 18.19 95 THR A O 1
ATOM 764 N N . GLY A 1 96 ? 18.619 -16.977 12.348 1.00 15.78 96 GLY A N 1
ATOM 765 C CA . GLY A 1 96 ? 19.140 -18.325 12.208 1.00 18.14 96 GLY A CA 1
ATOM 766 C C . GLY A 1 96 ? 18.720 -19.306 13.288 1.00 19.79 96 GLY A C 1
ATOM 767 O O . GLY A 1 96 ? 19.296 -20.387 13.396 1.00 20.85 96 GLY A O 1
ATOM 768 N N . ALA A 1 97 ? 17.717 -18.946 14.085 1.00 16.62 97 ALA A N 1
ATOM 769 C CA . ALA A 1 97 ? 17.203 -19.848 15.113 1.00 17.94 97 ALA A CA 1
ATOM 770 C C . ALA A 1 97 ? 16.347 -20.965 14.518 1.00 19.07 97 ALA A C 1
ATOM 771 O O . ALA A 1 97 ? 16.150 -22.010 15.145 1.00 19.88 97 ALA A O 1
ATOM 773 N N . TYR A 1 98 ? 15.831 -20.726 13.311 1.00 16.39 98 TYR A N 1
ATOM 774 C CA . TYR A 1 98 ? 14.980 -21.680 12.607 1.00 15.12 98 TYR A CA 1
ATOM 775 C C . TYR A 1 98 ? 15.372 -21.686 11.139 1.00 17.06 98 TYR A C 1
ATOM 776 O O . TYR A 1 98 ? 16.033 -20.761 10.665 1.00 17.31 98 TYR A O 1
ATOM 785 N N . SER A 1 99 ? 14.959 -22.724 10.420 1.00 18.84 99 SER A N 1
ATOM 786 C CA . SER A 1 99 ? 15.232 -22.803 8.990 1.00 20.58 99 SER A CA 1
ATOM 787 C C . SER A 1 99 ? 14.615 -21.616 8.264 1.00 20.34 99 SER A C 1
ATOM 788 O O . SER A 1 99 ? 13.645 -21.022 8.738 1.00 18.36 99 SER A O 1
ATOM 791 N N . LYS A 1 100 ? 15.163 -21.262 7.110 1.00 18.72 100 LYS A N 1
ATOM 792 C CA . LYS A 1 100 ? 14.610 -20.113 6.407 1.00 19.32 100 LYS A CA 1
ATOM 793 C C . LYS A 1 100 ? 13.217 -20.414 5.866 1.00 18.27 100 LYS A C 1
ATOM 794 O O . LYS A 1 100 ? 12.943 -21.528 5.405 1.00 21.23 100 LYS A O 1
ATOM 800 N N . PRO A 1 101 ? 12.320 -19.423 5.954 1.00 18.94 101 PRO A N 1
ATOM 801 C CA . PRO A 1 101 ? 10.995 -19.543 5.349 1.00 18.11 101 PRO A CA 1
ATOM 802 C C . PRO A 1 101 ? 11.116 -19.290 3.860 1.00 17.21 101 PRO A C 1
ATOM 803 O O . PRO A 1 101 ? 12.171 -18.854 3.402 1.00 18.43 101 PRO A O 1
ATOM 807 N N . THR A 1 102 ? 10.057 -19.567 3.111 1.00 17.12 102 THR A N 1
ATOM 808 C CA . THR A 1 102 ? 10.027 -19.195 1.708 1.00 18.67 102 THR A CA 1
ATOM 809 C C . THR A 1 102 ? 9.180 -17.946 1.553 1.00 19.88 102 THR A C 1
ATOM 810 O O . THR A 1 102 ? 8.238 -17.720 2.317 1.00 20.72 102 THR A O 1
ATOM 814 N N . LEU A 1 103 ? 9.527 -17.130 0.568 1.00 17.34 103 LEU A N 1
ATOM 815 C CA . LEU A 1 103 ? 8.773 -15.925 0.276 1.00 17.30 103 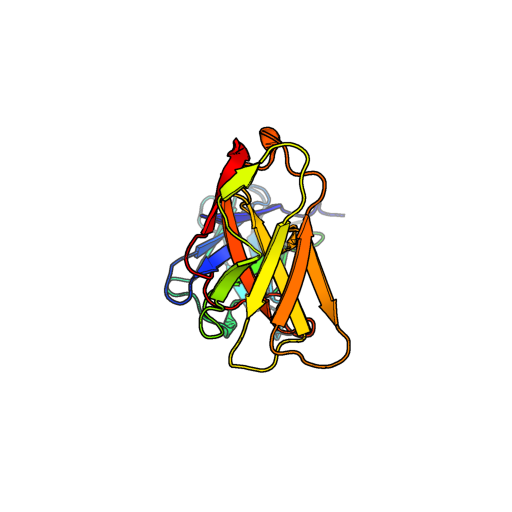LEU A CA 1
ATOM 816 C C . LEU A 1 103 ? 8.458 -15.889 -1.206 1.00 17.10 103 LEU A C 1
ATOM 817 O O . LEU A 1 103 ? 9.363 -15.920 -2.039 1.00 21.55 103 LEU A O 1
ATOM 822 N N . SER A 1 104 ? 7.175 -15.826 -1.533 1.00 16.69 104 SER A N 1
ATOM 823 C CA . SER A 1 104 ? 6.769 -15.737 -2.928 1.00 19.75 104 SER A CA 1
ATOM 824 C C . SER A 1 104 ? 5.667 -14.707 -3.116 1.00 21.80 104 SER A C 1
ATOM 825 O O . SER A 1 104 ? 5.059 -14.248 -2.150 1.00 19.14 104 SER A O 1
ATOM 828 N N . ALA A 1 105 ? 5.420 -14.345 -4.371 1.00 20.25 105 ALA A N 1
ATOM 829 C CA . ALA A 1 105 ? 4.400 -13.358 -4.696 1.00 19.41 105 ALA A CA 1
ATOM 830 C C . ALA A 1 105 ? 3.271 -13.989 -5.496 1.00 21.69 105 ALA A C 1
ATOM 831 O O . ALA A 1 105 ? 3.515 -14.760 -6.430 1.00 21.65 105 ALA A O 1
ATOM 833 N N . LEU A 1 106 ? 2.039 -13.656 -5.120 1.00 20.14 106 LEU A N 1
ATOM 834 C CA . LEU A 1 106 ? 0.851 -14.169 -5.785 1.00 21.62 106 LEU A CA 1
ATOM 835 C C . LEU A 1 106 ? 0.090 -13.004 -6.406 1.00 22.30 106 LEU A C 1
ATOM 836 O O . LEU A 1 106 ? -0.254 -12.049 -5.710 1.00 22.22 106 LEU A O 1
ATOM 841 N N . PRO A 1 107 ? -0.197 -13.086 -7.714 1.00 24.31 107 PRO A N 1
ATOM 842 C CA . PRO A 1 107 ? 0.093 -14.221 -8.597 1.00 24.77 107 PRO A CA 1
ATOM 843 C C . PRO A 1 107 ? 1.510 -14.224 -9.163 1.00 21.85 107 PRO A C 1
ATOM 844 O O . PRO A 1 107 ? 1.925 -15.230 -9.737 1.00 26.42 107 PRO A O 1
ATOM 848 N N . SER A 1 108 ? 2.236 -13.122 -9.009 1.00 23.21 108 SER A N 1
ATOM 849 C CA . SER A 1 108 ? 3.570 -12.999 -9.587 1.00 21.81 108 SER A CA 1
ATOM 850 C C . SER A 1 108 ? 4.319 -11.820 -8.971 1.00 19.62 108 SER A C 1
ATOM 851 O O . SER A 1 108 ? 3.697 -10.851 -8.542 1.00 22.39 108 SER A O 1
ATOM 854 N N . PRO A 1 109 ? 5.661 -11.898 -8.926 1.00 20.89 109 PRO A N 1
ATOM 855 C CA . PRO A 1 109 ? 6.459 -10.764 -8.441 1.00 22.92 109 PRO A CA 1
ATOM 856 C C . PRO A 1 109 ? 6.515 -9.649 -9.480 1.00 24.42 109 PRO A C 1
ATOM 857 O O . PRO A 1 109 ? 7.001 -8.554 -9.190 1.00 22.45 109 PRO A O 1
ATOM 861 N N . LEU A 1 110 ? 6.030 -9.937 -10.684 1.00 24.74 110 LEU A N 1
ATOM 862 C CA . LEU A 1 110 ? 5.918 -8.921 -11.721 1.00 26.11 110 LEU A CA 1
ATOM 863 C C . LEU A 1 110 ? 4.520 -8.310 -11.648 1.00 22.13 110 LEU A C 1
ATOM 864 O O . LEU A 1 110 ? 3.528 -8.957 -11.990 1.00 25.01 110 LEU A O 1
ATOM 869 N N . VAL A 1 111 ? 4.449 -7.068 -11.182 1.00 23.79 111 VAL A N 1
ATOM 870 C CA . VAL A 1 111 ? 3.171 -6.422 -10.911 1.00 24.90 111 VAL A CA 1
ATOM 871 C C . VAL A 1 111 ? 2.941 -5.194 -11.791 1.00 25.70 111 VAL A C 1
ATOM 872 O O . VAL A 1 111 ? 3.837 -4.370 -11.972 1.00 27.66 111 VAL A O 1
ATOM 876 N N . THR A 1 112 ? 1.730 -5.081 -12.326 1.00 30.54 112 THR A N 1
ATOM 877 C CA . THR A 1 112 ? 1.315 -3.891 -13.059 1.00 30.89 112 THR A CA 1
ATOM 878 C C . THR A 1 112 ? 0.901 -2.815 -12.065 1.00 29.49 112 THR A C 1
ATOM 879 O O . THR A 1 112 ? 0.133 -3.078 -11.139 1.00 31.36 112 THR A O 1
ATOM 883 N N . SER A 1 113 ? 1.419 -1.605 -12.252 1.00 32.44 113 SER A N 1
ATOM 884 C CA . SER A 1 113 ? 1.135 -0.503 -11.340 1.00 30.07 113 SER A CA 1
ATOM 885 C C . SER A 1 113 ? -0.366 -0.305 -11.148 1.00 30.84 113 SER A C 1
ATOM 886 O O . SER A 1 113 ? -1.124 -0.247 -12.116 1.00 35.95 113 SER A O 1
ATOM 889 N N . GLY A 1 114 ? -0.791 -0.207 -9.891 1.00 28.83 114 GLY A N 1
ATOM 890 C CA . GLY A 1 114 ? -2.191 0.005 -9.573 1.00 29.61 114 GLY A CA 1
ATOM 891 C C . GLY A 1 114 ? -2.922 -1.262 -9.171 1.00 31.52 114 GLY A C 1
ATOM 892 O O . GLY A 1 114 ? -4.013 -1.207 -8.601 1.00 32.22 114 GLY A O 1
ATOM 893 N N . LYS A 1 115 ? -2.328 -2.412 -9.474 1.00 28.78 115 LYS A N 1
ATOM 894 C CA . LYS A 1 115 ? -2.951 -3.687 -9.140 1.00 31.71 115 LYS A CA 1
ATOM 895 C C . LYS A 1 115 ? -2.508 -4.149 -7.756 1.00 30.53 115 LYS A C 1
ATOM 896 O O . LYS A 1 115 ? -1.844 -3.411 -7.029 1.00 30.12 115 LYS A O 1
ATOM 902 N N . SER A 1 116 ? -2.888 -5.366 -7.383 1.00 29.99 116 SER A N 1
ATOM 903 C CA . SER A 1 116 ? -2.530 -5.878 -6.067 1.00 27.15 116 SER A CA 1
ATOM 904 C C . SER A 1 116 ? -1.681 -7.136 -6.150 1.00 27.33 116 SER A C 1
ATOM 905 O O . SER A 1 116 ? -1.644 -7.820 -7.175 1.00 27.54 116 SER A O 1
ATOM 908 N N . VAL A 1 117 ? -0.986 -7.425 -5.059 1.00 23.65 117 VAL A N 1
ATOM 909 C CA . VAL A 1 117 ? -0.192 -8.633 -4.962 1.00 23.31 117 VAL A CA 1
ATOM 910 C C . VAL A 1 117 ? -0.212 -9.064 -3.509 1.00 21.84 117 VAL A C 1
ATOM 911 O O . VAL A 1 117 ? -0.364 -8.236 -2.613 1.00 23.20 117 VAL A O 1
ATOM 915 N N . THR A 1 118 ? -0.078 -10.361 -3.274 1.00 22.07 118 THR A N 1
ATOM 916 C CA . THR A 1 118 ? 0.009 -10.861 -1.913 1.00 23.09 118 THR A CA 1
ATOM 917 C C . THR A 1 118 ? 1.344 -11.561 -1.765 1.00 20.86 118 THR A C 1
ATOM 918 O O . THR A 1 118 ? 1.676 -12.434 -2.559 1.00 19.22 118 THR A O 1
ATOM 922 N N . LEU A 1 119 ? 2.131 -11.150 -0.779 1.00 19.20 119 LEU A N 1
ATOM 923 C CA . LEU A 1 119 ? 3.373 -11.854 -0.497 1.00 18.33 119 LEU A CA 1
ATOM 924 C C . LEU A 1 119 ? 3.105 -12.939 0.542 1.00 18.46 119 LEU A C 1
ATOM 925 O O . LEU A 1 119 ? 2.431 -12.706 1.552 1.00 20.36 119 LEU A O 1
ATOM 930 N N . LEU A 1 120 ? 3.620 -14.132 0.267 1.00 16.06 120 LEU A N 1
ATOM 931 C CA . LEU A 1 120 ? 3.343 -15.314 1.068 1.00 16.68 120 LEU A CA 1
ATOM 932 C C . LEU A 1 120 ? 4.630 -15.814 1.707 1.00 15.84 120 LEU A C 1
ATOM 933 O O . LEU A 1 120 ? 5.594 -16.125 1.010 1.00 17.51 120 LEU A O 1
ATOM 938 N N . CYS A 1 121 ? 4.642 -15.878 3.034 1.00 16.09 121 CYS A N 1
ATOM 939 C CA . CYS A 1 121 ? 5.806 -16.347 3.777 1.00 16.36 121 CYS A CA 1
ATOM 940 C C . CYS A 1 121 ? 5.443 -17.683 4.408 1.00 15.95 121 CYS A C 1
ATOM 941 O O . CYS A 1 121 ? 4.451 -17.772 5.126 1.00 18.77 121 CYS A O 1
ATOM 944 N N . GLN A 1 122 ? 6.225 -18.725 4.129 1.00 14.56 122 GLN A N 1
ATOM 945 C CA . GLN A 1 122 ? 5.877 -20.075 4.583 1.00 14.43 122 GLN A CA 1
ATOM 946 C C . GLN A 1 122 ? 6.991 -20.738 5.379 1.00 13.45 122 GLN A C 1
ATOM 947 O O . GLN A 1 122 ? 8.165 -20.639 5.015 1.00 15.18 122 GLN A O 1
ATOM 953 N N . SER A 1 123 ? 6.609 -21.439 6.444 1.00 13.37 123 SER A N 1
ATOM 954 C CA . SER A 1 123 ? 7.574 -22.079 7.338 1.00 15.21 123 SER A CA 1
ATOM 955 C C . SER A 1 123 ? 7.292 -23.563 7.558 1.00 18.67 123 SER A C 1
ATOM 956 O O . SER A 1 123 ? 6.141 -23.968 7.747 1.00 16.95 123 SER A O 1
ATOM 959 N N . ARG A 1 124 ? 8.350 -24.371 7.558 1.00 16.59 124 ARG A N 1
ATOM 960 C CA . ARG A 1 124 ? 8.201 -25.787 7.884 1.00 17.98 124 ARG A CA 1
ATOM 961 C C . ARG A 1 124 ? 7.794 -25.974 9.338 1.00 17.36 124 ARG A C 1
ATOM 962 O O . ARG A 1 124 ? 6.910 -26.772 9.652 1.00 19.55 124 ARG A O 1
ATOM 970 N N . SER A 1 125 ? 8.462 -25.256 10.236 1.00 16.47 125 SER A N 1
ATOM 971 C CA . SER A 1 125 ? 8.121 -25.333 11.651 1.00 16.89 125 SER A CA 1
ATOM 972 C C . SER A 1 125 ? 6.913 -24.448 11.933 1.00 16.62 125 SER A C 1
ATOM 973 O O . SER A 1 125 ? 6.749 -23.406 11.300 1.00 15.90 125 SER A O 1
ATOM 976 N N . PRO A 1 126 ? 6.055 -24.863 12.874 1.00 16.36 126 PRO A N 1
ATOM 977 C CA . PRO A 1 126 ? 4.923 -24.011 13.250 1.00 15.50 126 PRO A CA 1
ATOM 978 C C . PRO A 1 126 ? 5.436 -22.694 13.819 1.00 15.97 126 PRO A C 1
ATOM 979 O O . PRO A 1 126 ? 6.336 -22.703 14.663 1.00 17.60 126 PRO A O 1
ATOM 983 N N . MET A 1 127 ? 4.873 -21.584 13.352 1.00 14.19 127 MET A N 1
ATOM 984 C CA . MET A 1 127 ? 5.300 -20.250 13.760 1.00 15.84 127 MET A CA 1
ATOM 985 C C . MET A 1 127 ? 4.079 -19.369 13.930 1.00 18.30 127 MET A C 1
ATOM 986 O O . MET A 1 127 ? 3.090 -19.538 13.221 1.00 18.06 127 MET A O 1
ATOM 991 N N . ASP A 1 128 ? 4.151 -18.408 14.845 1.00 15.39 128 ASP A N 1
ATOM 992 C CA . ASP A 1 128 ? 3.007 -17.536 15.086 1.00 17.12 128 ASP A CA 1
ATOM 993 C C . ASP A 1 128 ? 3.276 -16.087 14.696 1.00 15.84 128 ASP A C 1
ATOM 994 O O . ASP A 1 128 ? 2.363 -15.267 14.656 1.00 18.10 128 ASP A O 1
ATOM 999 N N . THR A 1 129 ? 4.530 -15.776 14.389 1.00 14.88 129 THR A N 1
ATOM 1000 C CA . THR A 1 129 ? 4.899 -14.424 14.011 1.00 16.30 129 THR A CA 1
ATOM 1001 C C . THR A 1 129 ? 5.715 -14.439 12.717 1.00 17.46 129 THR A C 1
ATOM 1002 O O . THR A 1 129 ? 6.660 -15.216 12.574 1.00 18.63 129 THR A O 1
ATOM 1006 N N . PHE A 1 130 ? 5.313 -13.607 11.760 1.00 15.52 130 PHE A N 1
ATOM 1007 C CA . PHE A 1 130 ? 6.039 -13.467 10.505 1.00 15.31 130 PHE A CA 1
ATOM 1008 C C . PHE A 1 130 ? 6.322 -11.991 10.254 1.00 18.88 130 PHE A C 1
ATOM 1009 O O . PHE A 1 130 ? 5.474 -11.135 10.516 1.00 17.60 130 PHE A O 1
ATOM 1017 N N . LEU A 1 131 ? 7.525 -11.700 9.772 1.00 17.85 131 LEU A N 1
ATOM 1018 C CA . LEU A 1 131 ? 7.940 -10.324 9.510 1.00 17.17 131 LEU A CA 1
ATOM 1019 C C . LEU A 1 131 ? 8.340 -10.180 8.053 1.00 16.30 131 LEU A C 1
ATOM 1020 O O . LEU A 1 131 ? 9.137 -10.966 7.541 1.00 18.67 131 LEU A O 1
ATOM 1025 N N . LEU A 1 132 ? 7.778 -9.177 7.384 1.00 18.50 132 LEU A N 1
ATOM 1026 C CA . LEU A 1 132 ? 8.118 -8.899 5.995 1.00 17.17 132 LEU A CA 1
ATOM 1027 C C . LEU A 1 132 ? 8.908 -7.602 5.927 1.00 16.89 132 LEU A C 1
ATOM 1028 O O . LEU A 1 132 ? 8.403 -6.542 6.299 1.00 19.51 132 LEU A O 1
ATOM 1033 N N . CYS A 1 133 ? 10.150 -7.695 5.464 1.00 16.93 133 CYS A N 1
ATOM 1034 C CA . CYS A 1 133 ? 11.051 -6.551 5.439 1.00 20.00 133 CYS A CA 1
ATOM 1035 C C . CYS A 1 133 ? 11.454 -6.190 4.025 1.00 20.95 133 CYS A C 1
ATOM 1036 O O . CYS A 1 133 ? 11.788 -7.063 3.224 1.00 23.20 133 CYS A O 1
ATOM 1039 N N . LYS A 1 134 ? 11.440 -4.897 3.726 1.00 21.87 134 LYS A N 1
ATOM 1040 C CA . LYS A 1 134 ? 11.939 -4.432 2.447 1.00 28.05 134 LYS A CA 1
ATOM 1041 C C . LYS A 1 134 ? 13.417 -4.096 2.575 1.00 31.51 134 LYS A C 1
ATOM 1042 O O . LYS A 1 134 ? 13.949 -3.987 3.683 1.00 30.17 134 LYS A O 1
ATOM 1048 N N . GLU A 1 135 ? 14.075 -3.950 1.432 1.00 30.82 135 GLU A N 1
ATOM 1049 C CA . GLU A 1 135 ? 15.465 -3.535 1.377 1.00 33.92 135 GLU A CA 1
ATOM 1050 C C . GLU A 1 135 ? 15.678 -2.293 2.232 1.00 31.71 135 GLU A C 1
ATOM 1051 O O . GLU A 1 135 ? 14.787 -1.449 2.356 1.00 40.11 135 GLU A O 1
ATOM 1057 N N A ARG A 1 136 ? 16.863 -2.196 2.827 0.50 34.22 136 ARG A N 1
ATOM 1058 N N B ARG A 1 136 ? 16.867 -2.187 2.815 0.50 34.22 136 ARG A N 1
ATOM 1059 C CA A ARG A 1 136 ? 17.253 -1.041 3.635 0.50 31.68 136 ARG A CA 1
ATOM 1060 C CA B ARG A 1 136 ? 17.253 -1.033 3.625 0.50 31.68 136 ARG A CA 1
ATOM 1061 C C A ARG A 1 136 ? 16.569 -0.983 4.998 0.50 31.60 136 ARG A C 1
ATOM 1062 C C B ARG A 1 136 ? 16.657 -1.051 5.033 0.50 31.62 136 ARG A C 1
ATOM 1063 O O A ARG A 1 136 ? 16.795 -0.055 5.770 0.50 32.68 136 ARG A O 1
ATOM 1064 O O B ARG A 1 136 ? 17.035 -0.240 5.876 0.50 32.56 136 ARG A O 1
ATOM 1079 N N . ALA A 1 137 ? 15.734 -1.975 5.290 1.00 30.08 137 ALA A N 1
ATOM 1080 C CA . ALA A 1 137 ? 15.170 -2.121 6.629 1.00 29.98 137 ALA A CA 1
ATOM 1081 C C . ALA A 1 137 ? 16.188 -2.855 7.499 1.00 31.26 137 ALA A C 1
ATOM 1082 O O . ALA A 1 137 ? 16.452 -4.037 7.287 1.00 30.80 137 ALA A O 1
ATOM 1084 N N . ALA A 1 138 ? 16.762 -2.152 8.472 1.00 32.99 138 ALA A N 1
ATOM 1085 C CA . ALA A 1 138 ? 17.836 -2.717 9.284 1.00 32.10 138 ALA A CA 1
ATOM 1086 C C . ALA A 1 138 ? 17.325 -3.396 10.553 1.00 27.27 138 ALA A C 1
ATOM 1087 O O . ALA A 1 138 ? 18.052 -4.148 11.197 1.00 30.12 138 ALA A O 1
ATOM 1089 N N . HIS A 1 139 ? 16.076 -3.121 10.908 1.00 26.17 139 HIS A N 1
ATOM 1090 C CA . HIS A 1 139 ? 15.506 -3.643 12.144 1.00 26.93 139 HIS A CA 1
ATOM 1091 C C . HIS A 1 139 ? 14.250 -4.457 11.867 1.00 21.13 139 HIS A C 1
ATOM 1092 O O . HIS A 1 139 ? 13.149 -3.912 11.835 1.00 24.51 139 HIS A O 1
ATOM 1099 N N . PRO A 1 140 ? 14.411 -5.774 11.684 1.00 22.08 140 PRO A N 1
ATOM 1100 C CA . PRO A 1 140 ? 13.289 -6.642 11.312 1.00 20.20 140 PRO A CA 1
ATOM 1101 C C . PRO A 1 140 ? 12.117 -6.591 12.289 1.00 20.17 140 PRO A C 1
ATOM 1102 O O . PRO A 1 140 ? 10.982 -6.788 11.865 1.00 20.62 140 PRO A O 1
ATOM 1106 N N . LEU A 1 141 ? 12.375 -6.329 13.566 1.00 19.39 141 LEU A N 1
ATOM 1107 C CA . LEU A 1 141 ? 11.289 -6.291 14.544 1.00 20.84 141 LEU A CA 1
ATOM 1108 C C . LEU A 1 141 ? 10.331 -5.139 14.258 1.00 22.90 141 LEU A C 1
ATOM 1109 O O . LEU A 1 141 ? 9.191 -5.139 14.723 1.00 24.19 141 LEU A O 1
ATOM 1114 N N . LEU A 1 142 ? 10.799 -4.167 13.480 1.00 22.82 142 LEU A N 1
ATOM 1115 C CA . LEU A 1 142 ? 9.999 -2.993 13.143 1.00 22.80 142 LEU A CA 1
ATOM 1116 C C . LEU A 1 142 ? 9.346 -3.111 11.767 1.00 23.89 142 LEU A C 1
ATOM 1117 O O . LEU A 1 142 ? 8.636 -2.204 11.329 1.00 23.68 142 LEU A O 1
ATOM 1122 N N . CYS A 1 143 ? 9.595 -4.227 11.087 1.00 21.11 143 CYS A N 1
ATOM 1123 C CA . CYS A 1 143 ? 9.000 -4.475 9.775 1.00 19.97 143 CYS A CA 1
ATOM 1124 C C . CYS A 1 143 ? 7.523 -4.824 9.882 1.00 21.57 143 CYS A C 1
ATOM 1125 O O . CYS A 1 143 ? 7.002 -5.022 10.980 1.00 24.59 143 CYS A O 1
ATOM 1128 N N . LEU A 1 144 ? 6.851 -4.900 8.734 1.00 20.28 144 LEU A N 1
ATOM 1129 C CA . LEU A 1 144 ? 5.455 -5.320 8.698 1.00 22.54 144 LEU A CA 1
ATOM 1130 C C . LEU A 1 144 ? 5.324 -6.685 9.370 1.00 22.24 144 LEU A C 1
ATOM 1131 O O . LEU A 1 144 ? 6.085 -7.606 9.080 1.00 20.40 144 LEU A O 1
ATOM 1136 N N . ARG A 1 145 ? 4.361 -6.805 10.275 1.00 20.14 145 ARG A N 1
ATOM 1137 C CA . ARG A 1 145 ? 4.255 -7.992 11.114 1.00 19.28 145 ARG A CA 1
ATOM 1138 C C . ARG A 1 145 ? 2.895 -8.665 10.988 1.00 25.04 145 ARG A C 1
ATOM 1139 O O . ARG A 1 145 ? 1.853 -8.007 11.016 1.00 23.97 145 ARG A O 1
ATOM 1147 N N . SER A 1 146 ? 2.917 -9.983 10.833 1.00 16.58 146 SER A N 1
ATOM 1148 C CA . SER A 1 146 ? 1.704 -10.785 10.880 1.00 17.12 146 SER A CA 1
ATOM 1149 C C . SER A 1 146 ? 1.755 -11.647 12.138 1.00 22.34 146 SER A C 1
ATOM 1150 O O . SER A 1 146 ? 2.596 -12.537 12.248 1.00 20.78 146 SER A O 1
ATOM 1153 N N . GLU A 1 147 ? 0.871 -11.367 13.091 1.00 17.48 147 GLU A N 1
ATOM 1154 C CA . GLU A 1 147 ? 0.846 -12.101 14.356 1.00 19.47 147 GLU A CA 1
ATOM 1155 C C . GLU A 1 147 ? -0.406 -12.956 14.471 1.00 23.72 147 GLU A C 1
ATOM 1156 O O . GLU A 1 147 ? -1.497 -12.525 14.102 1.00 24.55 147 GLU A O 1
ATOM 1162 N N . HIS A 1 148 ? -0.247 -14.164 14.999 1.00 20.66 148 HIS A N 1
ATOM 1163 C CA . HIS A 1 148 ? -1.369 -15.077 15.148 1.00 23.21 148 HIS A CA 1
ATOM 1164 C C . HIS A 1 148 ? -1.356 -15.712 16.525 1.00 22.40 148 HIS A C 1
ATOM 1165 O O . HIS A 1 148 ? -0.297 -15.888 17.125 1.00 21.70 148 HIS A O 1
ATOM 1172 N N . GLY A 1 149 ? -2.536 -16.049 17.032 1.00 23.67 149 GLY A N 1
ATOM 1173 C CA . GLY A 1 149 ? -2.620 -16.782 18.281 1.00 23.62 149 GLY A CA 1
ATOM 1174 C C . GLY A 1 149 ? -2.183 -18.213 18.045 1.00 18.71 149 GLY A C 1
ATOM 1175 O O . GLY A 1 149 ? -1.208 -18.691 18.629 1.00 22.32 149 GLY A O 1
ATOM 1176 N N . ALA A 1 150 ? -2.907 -18.895 17.168 1.00 21.79 150 ALA A N 1
ATOM 1177 C CA . ALA A 1 150 ? -2.579 -20.268 16.810 1.00 20.60 150 ALA A CA 1
ATOM 1178 C C . ALA A 1 150 ? -1.339 -20.314 15.924 1.00 19.76 150 ALA A C 1
ATOM 1179 O O . ALA A 1 150 ? -1.135 -19.436 15.083 1.00 19.38 150 ALA A O 1
ATOM 1181 N N . GLN A 1 151 ? -0.513 -21.337 16.122 1.00 17.21 151 GLN A N 1
ATOM 1182 C CA . GLN A 1 151 ? 0.616 -21.595 15.228 1.00 16.19 151 GLN A CA 1
ATOM 1183 C C . GLN A 1 151 ? 0.148 -21.776 13.788 1.00 17.76 151 GLN A C 1
ATOM 1184 O O . GLN A 1 151 ? -0.938 -22.308 13.538 1.00 18.62 151 GLN A O 1
ATOM 1190 N N . GLN A 1 152 ? 0.986 -21.336 12.851 1.00 16.79 152 GLN A N 1
ATOM 1191 C CA . GLN A 1 152 ? 0.679 -21.354 11.423 1.00 19.15 152 GLN A CA 1
ATOM 1192 C C . GLN A 1 152 ? 1.874 -21.890 10.654 1.00 16.58 152 GLN A C 1
AT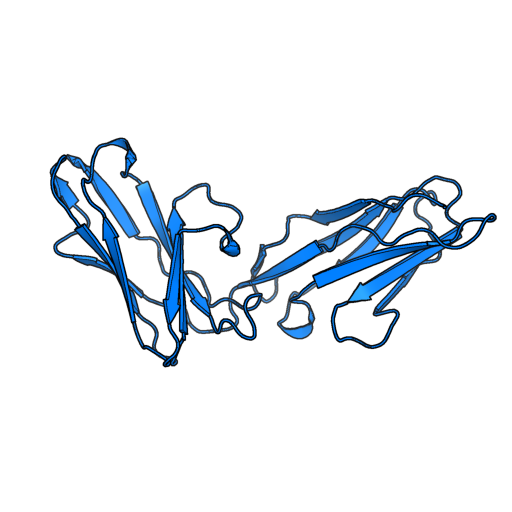OM 1193 O O . GLN A 1 152 ? 2.976 -21.987 11.190 1.00 15.80 152 GLN A O 1
ATOM 1199 N N . HIS A 1 153 ? 1.663 -22.214 9.382 1.00 15.25 153 HIS A N 1
ATOM 1200 C CA . HIS A 1 153 ? 2.782 -22.540 8.509 1.00 13.96 153 HIS A CA 1
ATOM 1201 C C . HIS A 1 153 ? 2.927 -21.523 7.392 1.00 15.62 153 HIS A C 1
ATOM 1202 O O . HIS A 1 153 ? 3.747 -21.690 6.494 1.00 15.97 153 HIS A O 1
ATOM 1209 N N . GLN A 1 154 ? 2.125 -20.467 7.454 1.00 16.69 154 GLN A N 1
ATOM 1210 C CA . GLN A 1 154 ? 2.251 -19.377 6.498 1.00 15.83 154 GLN A CA 1
ATOM 1211 C C . GLN A 1 154 ? 1.576 -18.113 6.998 1.00 17.39 154 GLN A C 1
ATOM 1212 O O . GLN A 1 154 ? 0.704 -18.153 7.866 1.00 18.01 154 GLN A O 1
ATOM 1218 N N . ALA A 1 155 ? 2.009 -16.987 6.450 1.00 16.22 155 ALA A N 1
ATOM 1219 C CA . ALA A 1 155 ? 1.330 -15.719 6.656 1.00 15.28 155 ALA A CA 1
ATOM 1220 C C . ALA A 1 155 ? 1.214 -15.028 5.311 1.00 14.73 155 ALA A C 1
ATOM 1221 O O . ALA A 1 155 ? 2.104 -15.139 4.464 1.00 18.11 155 ALA A O 1
ATOM 1223 N N . GLU A 1 156 ? 0.103 -14.330 5.117 1.00 18.37 156 GLU A N 1
ATOM 1224 C CA . GLU A 1 156 ? -0.113 -13.556 3.911 1.00 17.36 156 GLU A CA 1
ATOM 1225 C C . GLU A 1 156 ? 0.071 -12.079 4.197 1.00 17.42 156 GLU A C 1
ATOM 1226 O O . GLU A 1 156 ? -0.369 -11.580 5.232 1.00 21.14 156 GLU A O 1
ATOM 1232 N N . PHE A 1 157 ? 0.722 -11.389 3.267 1.00 18.67 157 PHE A N 1
ATOM 1233 C CA . PHE A 1 157 ? 0.887 -9.946 3.338 1.00 20.30 157 PHE A CA 1
ATOM 1234 C C . PHE A 1 157 ? 0.280 -9.310 2.090 1.00 17.59 157 PHE A C 1
ATOM 1235 O O . PHE A 1 157 ? 0.965 -9.136 1.079 1.00 19.54 157 PHE A O 1
ATOM 1243 N N . PRO A 1 158 ? -1.018 -8.982 2.146 1.00 18.94 158 PRO A N 1
ATOM 1244 C CA . PRO A 1 158 ? -1.661 -8.341 0.996 1.00 21.72 158 PRO A CA 1
ATOM 1245 C C . PRO A 1 158 ? -1.090 -6.946 0.778 1.00 20.44 158 PRO A C 1
ATOM 1246 O O . PRO A 1 158 ? -0.939 -6.186 1.741 1.00 20.43 158 PRO A O 1
ATOM 1250 N N . MET A 1 159 ? -0.786 -6.619 -0.473 1.00 22.07 159 MET A N 1
ATOM 1251 C CA . MET A 1 159 ? -0.282 -5.298 -0.822 1.00 21.49 159 MET A CA 1
ATOM 1252 C C . MET A 1 159 ? -1.130 -4.668 -1.921 1.00 24.53 159 MET A C 1
ATOM 1253 O O . MET A 1 159 ? -1.245 -5.206 -3.024 1.00 23.69 159 MET A O 1
ATOM 1258 N N . SER A 1 160 ? -1.724 -3.522 -1.605 1.00 24.02 160 SER A N 1
ATOM 1259 C CA . SER A 1 160 ? -2.595 -2.826 -2.539 1.00 24.84 160 SER A CA 1
ATOM 1260 C C . SER A 1 160 ? -2.703 -1.356 -2.158 1.00 20.72 160 SER A C 1
ATOM 1261 O O . SER A 1 160 ? -2.789 -1.024 -0.979 1.00 23.13 160 SER A O 1
ATOM 1264 N N . PRO A 1 161 ? -2.648 -0.464 -3.156 1.00 23.09 161 PRO A N 1
ATOM 1265 C CA . PRO A 1 161 ? -2.283 -0.814 -4.527 1.00 24.46 161 PRO A CA 1
ATOM 1266 C C . PRO A 1 161 ? -0.770 -0.938 -4.609 1.00 26.50 161 PRO A C 1
ATOM 1267 O O . PRO A 1 161 ? -0.073 -0.438 -3.725 1.00 33.44 161 PRO A O 1
ATOM 1271 N N . VAL A 1 162 ? -0.269 -1.607 -5.640 1.00 23.55 162 VAL A N 1
ATOM 1272 C CA . VAL A 1 162 ? 1.166 -1.713 -5.845 1.00 22.02 162 VAL A CA 1
ATOM 1273 C C . VAL A 1 162 ? 1.588 -0.701 -6.896 1.00 25.85 162 VAL A C 1
ATOM 1274 O O . VAL A 1 162 ? 1.152 -0.773 -8.042 1.00 31.34 162 VAL A O 1
ATOM 1278 N N . THR A 1 163 ? 2.425 0.250 -6.504 1.00 23.89 163 THR A N 1
ATOM 1279 C CA . THR A 1 163 ? 2.923 1.236 -7.452 1.00 26.12 163 THR A CA 1
ATOM 1280 C C . THR A 1 163 ? 4.448 1.267 -7.441 1.00 26.64 163 THR A C 1
ATOM 1281 O O . THR A 1 163 ? 5.088 0.491 -6.733 1.00 23.75 163 THR A O 1
ATOM 1285 N N . SER A 1 164 ? 5.024 2.162 -8.236 1.00 29.09 164 SER A N 1
ATOM 1286 C CA . SER A 1 164 ? 6.473 2.241 -8.388 1.00 29.95 164 SER A CA 1
ATOM 1287 C C . SER A 1 164 ? 7.224 2.159 -7.059 1.00 26.41 164 SER A C 1
ATOM 1288 O O . SER A 1 164 ? 8.233 1.463 -6.946 1.00 26.11 164 SER A O 1
ATOM 1291 N N . VAL A 1 165 ? 6.725 2.871 -6.056 1.00 27.43 165 VAL A N 1
ATOM 1292 C CA . VAL A 1 165 ? 7.413 2.963 -4.774 1.00 26.62 165 VAL A CA 1
ATOM 1293 C C . VAL A 1 165 ? 7.604 1.599 -4.100 1.00 25.75 165 VAL A C 1
ATOM 1294 O O . VAL A 1 165 ? 8.530 1.417 -3.315 1.00 27.63 165 VAL A O 1
ATOM 1298 N N . HIS A 1 166 ? 6.738 0.641 -4.423 1.00 26.17 166 HIS A N 1
ATOM 1299 C CA . HIS A 1 166 ? 6.786 -0.682 -3.798 1.00 27.44 166 HIS A CA 1
ATOM 1300 C C . HIS A 1 166 ? 7.825 -1.610 -4.426 1.00 27.57 166 HIS A C 1
ATOM 1301 O O . HIS A 1 166 ? 8.116 -2.683 -3.891 1.00 25.47 166 HIS A O 1
ATOM 1308 N N . GLY A 1 167 ? 8.378 -1.205 -5.563 1.00 23.70 167 GLY A N 1
ATOM 1309 C CA . GLY A 1 167 ? 9.392 -2.004 -6.226 1.00 22.86 167 GLY A CA 1
ATOM 1310 C C . GLY A 1 167 ? 10.615 -2.170 -5.347 1.00 23.92 167 GLY A C 1
ATOM 1311 O O . GLY A 1 167 ? 10.995 -1.252 -4.620 1.00 27.23 167 GLY A O 1
ATOM 1312 N N . GLY A 1 168 ? 11.233 -3.345 -5.407 1.00 24.84 168 GLY A N 1
ATOM 1313 C CA . GLY A 1 168 ? 12.426 -3.603 -4.626 1.00 23.95 168 GLY A CA 1
ATOM 1314 C C . GLY A 1 168 ? 12.511 -5.023 -4.104 1.00 23.74 168 GLY A C 1
ATOM 1315 O O . GLY A 1 168 ? 11.732 -5.890 -4.497 1.00 25.95 168 GLY A O 1
ATOM 1316 N N . THR A 1 169 ? 13.460 -5.252 -3.205 1.00 20.59 169 THR A N 1
ATOM 1317 C CA . THR A 1 169 ? 13.750 -6.595 -2.719 1.00 22.00 169 THR A CA 1
ATOM 1318 C C . THR A 1 169 ? 13.197 -6.817 -1.315 1.00 22.64 169 THR A C 1
ATOM 1319 O O . THR A 1 169 ? 13.416 -6.005 -0.416 1.00 24.60 169 THR A O 1
ATOM 1323 N N . TYR A 1 170 ? 12.482 -7.924 -1.136 1.00 21.99 170 TYR A N 1
ATOM 1324 C CA . TYR A 1 170 ? 11.872 -8.253 0.148 1.00 21.14 170 TYR A CA 1
ATOM 1325 C C . TYR A 1 170 ? 12.427 -9.556 0.717 1.00 19.93 170 TYR A C 1
ATOM 1326 O O . TYR A 1 170 ? 12.833 -10.445 -0.025 1.00 21.18 170 TYR A O 1
ATOM 1335 N N . ARG A 1 171 ? 12.433 -9.658 2.042 1.00 17.81 171 ARG A N 1
ATOM 1336 C CA . ARG A 1 171 ? 12.761 -10.909 2.719 1.00 17.41 171 ARG A CA 1
ATOM 1337 C C . ARG A 1 171 ? 11.792 -11.078 3.877 1.00 18.59 171 ARG A C 1
ATOM 1338 O O . ARG A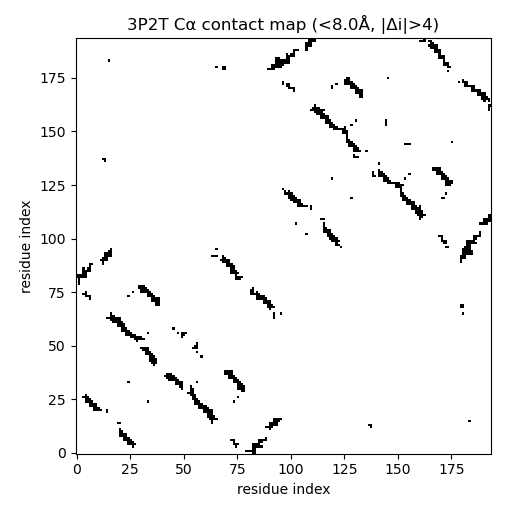 1 171 ? 11.289 -10.095 4.410 1.00 19.02 171 ARG A O 1
ATOM 1346 N N . CYS A 1 172 ? 11.509 -12.319 4.253 1.00 16.11 172 CYS A N 1
ATOM 1347 C CA . CYS A 1 172 ? 10.672 -12.547 5.426 1.00 14.75 172 CYS A CA 1
ATOM 1348 C C . CYS A 1 172 ? 11.362 -13.411 6.483 1.00 17.68 172 CYS A C 1
ATOM 1349 O O . CYS A 1 172 ? 12.313 -14.142 6.193 1.00 16.14 172 CYS A O 1
ATOM 1352 N N . PHE A 1 173 ? 10.885 -13.282 7.716 1.00 15.86 173 PHE A N 1
ATOM 1353 C CA . PHE A 1 173 ? 11.417 -14.024 8.853 1.00 15.05 173 PHE A CA 1
ATOM 1354 C C . PHE A 1 173 ? 10.239 -14.635 9.585 1.00 17.34 173 PHE A C 1
ATOM 1355 O O . PHE A 1 173 ? 9.144 -14.082 9.562 1.00 18.38 173 PHE A O 1
ATOM 1363 N N . SER A 1 174 ? 10.461 -15.760 10.253 1.00 14.38 174 SER A N 1
ATOM 1364 C CA . SER A 1 174 ? 9.433 -16.322 11.120 1.00 14.06 174 SER A CA 1
ATOM 1365 C C . SER A 1 174 ? 9.974 -16.401 12.535 1.00 14.77 174 SER A C 1
ATOM 1366 O O . SER A 1 174 ? 11.186 -16.415 12.745 1.00 16.68 174 SER A O 1
ATOM 1369 N N . SER A 1 175 ? 9.069 -16.447 13.504 1.00 14.63 175 SER A N 1
ATOM 1370 C CA . SER A 1 175 ? 9.470 -16.545 14.901 1.00 15.58 175 SER A CA 1
ATOM 1371 C C . SER A 1 175 ? 8.281 -16.936 15.752 1.00 14.53 175 SER A C 1
ATOM 1372 O O . SER A 1 175 ? 7.154 -17.030 15.263 1.00 14.78 175 SER A O 1
ATOM 1375 N N . HIS A 1 176 ? 8.547 -17.177 17.032 1.00 14.18 176 HIS A N 1
ATOM 1376 C CA . HIS A 1 176 ? 7.494 -17.253 18.030 1.00 13.94 176 HIS A CA 1
ATOM 1377 C C . HIS A 1 176 ? 7.509 -15.958 18.827 1.00 14.66 176 HIS A C 1
ATOM 1378 O O . HIS A 1 176 ? 8.558 -15.531 19.304 1.00 16.33 176 HI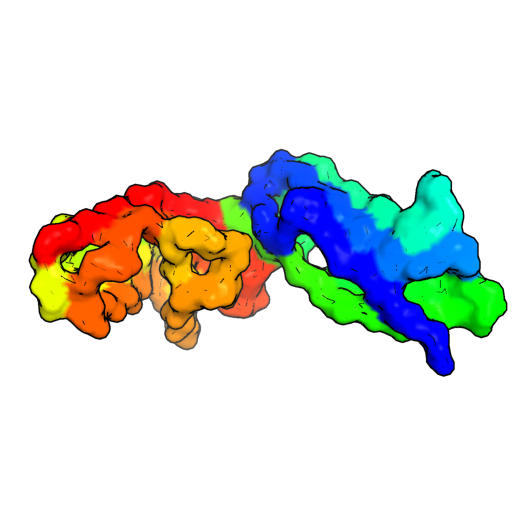S A O 1
ATOM 1385 N N . GLY A 1 177 ? 6.343 -15.339 18.963 1.00 14.49 177 GLY A N 1
ATOM 1386 C CA . GLY A 1 177 ? 6.217 -14.095 19.700 1.00 15.58 177 GLY A CA 1
ATOM 1387 C C . GLY A 1 177 ? 6.727 -14.178 21.129 1.00 15.18 177 GLY A C 1
ATOM 1388 O O . GLY A 1 177 ? 7.163 -13.170 21.686 1.00 15.72 177 GLY A O 1
ATOM 1389 N N . PHE A 1 178 ? 6.663 -15.367 21.726 1.00 15.01 178 PHE A N 1
ATOM 1390 C CA . PHE A 1 178 ? 7.105 -15.556 23.112 1.00 15.79 178 PHE A CA 1
ATOM 1391 C C . PHE A 1 178 ? 8.630 -15.597 23.213 1.00 15.36 178 PHE A C 1
ATOM 1392 O O . PHE A 1 178 ? 9.187 -15.571 24.309 1.00 16.04 178 PHE A O 1
ATOM 1400 N N . SER A 1 179 ? 9.305 -15.689 22.070 1.00 14.25 179 SER A N 1
ATOM 1401 C CA . SER A 1 179 ? 10.757 -15.525 22.025 1.00 14.47 179 SER A CA 1
ATOM 1402 C C . SER A 1 179 ? 11.112 -14.684 20.804 1.00 14.64 179 SER A C 1
ATOM 1403 O O . SER A 1 179 ? 11.829 -15.129 19.901 1.00 14.48 179 SER A O 1
ATOM 1406 N N . HIS A 1 180 ? 10.604 -13.455 20.794 1.00 12.74 180 HIS A N 1
ATOM 1407 C CA . HIS A 1 180 ? 10.588 -12.658 19.567 1.00 14.03 180 HIS A CA 1
ATOM 1408 C C . HIS A 1 180 ? 11.950 -12.094 19.140 1.00 16.38 180 HIS A C 1
ATOM 1409 O O . HIS A 1 180 ? 12.070 -11.523 18.056 1.00 17.33 180 HIS A O 1
ATOM 1416 N N . TYR A 1 181 ? 12.976 -12.286 19.967 1.00 15.25 181 TYR A N 1
ATOM 1417 C CA . TYR A 1 181 ? 14.332 -11.885 19.586 1.00 13.56 181 TYR A CA 1
ATOM 1418 C C . TYR A 1 181 ? 15.082 -12.996 18.853 1.00 15.74 181 TYR A C 1
ATOM 1419 O O . TYR A 1 181 ? 16.232 -12.819 18.447 1.00 14.89 181 TYR A O 1
ATOM 1428 N N . LEU A 1 182 ? 14.426 -14.142 18.698 1.00 14.47 182 LEU A N 1
ATOM 1429 C CA . LEU A 1 182 ? 14.992 -15.265 17.965 1.00 13.79 182 LEU A CA 1
ATOM 1430 C C . LEU A 1 182 ? 14.237 -15.433 16.659 1.00 16.36 182 LEU A C 1
ATOM 1431 O O . LEU A 1 182 ? 13.094 -15.888 16.652 1.00 15.55 182 LEU A O 1
ATOM 1436 N N . LEU A 1 183 ? 14.872 -15.048 15.559 1.00 14.51 183 LEU A N 1
ATOM 1437 C CA . LEU A 1 183 ? 14.242 -15.143 14.249 1.00 13.99 183 LEU A CA 1
ATOM 1438 C C . LEU A 1 183 ? 14.818 -16.285 13.435 1.00 16.92 183 LEU A C 1
ATOM 1439 O O . LEU A 1 183 ? 15.947 -16.718 13.661 1.00 15.94 183 LEU A O 1
ATOM 1444 N N . SER A 1 184 ? 14.033 -16.753 12.469 1.00 14.52 184 SER A N 1
ATOM 1445 C CA . SER A 1 184 ? 14.520 -17.682 11.459 1.00 15.84 184 SER A CA 1
ATOM 1446 C C . SER A 1 184 ? 15.667 -17.051 10.673 1.00 14.12 184 SER A C 1
ATOM 1447 O O . SER A 1 184 ? 15.896 -15.839 10.750 1.00 15.62 184 SER A O 1
ATOM 1450 N N . HIS A 1 185 ? 16.391 -17.869 9.913 1.00 16.14 185 HIS A N 1
ATOM 1451 C CA . HIS A 1 185 ? 17.232 -17.324 8.858 1.00 18.35 185 HIS A CA 1
ATOM 1452 C C . HIS A 1 185 ? 16.304 -16.517 7.965 1.00 16.44 185 HIS A C 1
ATOM 1453 O O . HIS A 1 185 ? 15.122 -16.848 7.840 1.00 16.78 185 HIS A O 1
ATOM 1460 N N . PRO A 1 186 ? 16.820 -15.452 7.339 1.00 17.16 186 PRO A N 1
ATOM 1461 C CA . PRO A 1 186 ? 15.959 -14.726 6.397 1.00 17.11 186 PRO A CA 1
ATOM 1462 C C . PRO A 1 186 ? 15.630 -15.592 5.189 1.00 19.36 186 PRO A C 1
ATOM 1463 O O . PRO A 1 186 ? 16.443 -16.428 4.791 1.00 20.68 186 PRO A O 1
ATOM 1467 N N . SER A 1 187 ? 14.452 -15.400 4.610 1.00 16.35 187 SER A N 1
ATOM 1468 C CA . SER A 1 187 ? 14.122 -16.098 3.377 1.00 13.94 187 SER A CA 1
ATOM 1469 C C . SER A 1 187 ? 15.063 -15.626 2.278 1.00 17.65 187 SER A C 1
ATOM 1470 O O . SER A 1 187 ? 15.688 -14.570 2.386 1.00 18.40 187 SER A O 1
ATOM 1473 N N . ASP A 1 188 ? 15.151 -16.403 1.205 1.00 18.54 188 ASP A N 1
ATOM 1474 C CA . ASP A 1 188 ? 15.817 -15.910 0.009 1.00 20.32 188 ASP A CA 1
ATOM 1475 C C . ASP A 1 188 ? 15.093 -14.645 -0.435 1.00 21.11 188 ASP A C 1
ATOM 1476 O O . ASP A 1 188 ? 13.899 -14.496 -0.192 1.00 21.32 188 ASP A O 1
ATOM 1481 N N . PRO A 1 189 ? 15.815 -13.720 -1.080 1.00 21.41 189 PRO A N 1
ATOM 1482 C CA . PRO A 1 189 ? 15.210 -12.451 -1.495 1.00 22.37 189 PRO A CA 1
ATOM 1483 C C . PRO A 1 189 ? 14.177 -12.612 -2.608 1.00 24.06 189 PRO A C 1
ATOM 1484 O O . PRO A 1 189 ? 14.342 -13.439 -3.507 1.00 26.71 189 PRO A O 1
ATOM 1488 N N . LEU A 1 190 ? 13.112 -11.823 -2.527 1.00 20.77 190 LEU A N 1
ATOM 1489 C CA . LEU A 1 190 ? 12.098 -11.766 -3.572 1.00 20.17 190 LEU A CA 1
ATOM 1490 C C . LEU A 1 190 ? 12.103 -10.362 -4.151 1.00 22.48 190 LEU A C 1
ATOM 1491 O O . LEU A 1 190 ? 11.910 -9.387 -3.424 1.00 22.50 190 LEU A O 1
ATOM 1496 N N . GLU A 1 191 ? 12.343 -10.249 -5.454 1.00 23.60 191 GLU A N 1
ATOM 1497 C CA . GLU A 1 191 ? 12.337 -8.939 -6.094 1.00 23.35 191 GLU A CA 1
ATOM 1498 C C . GLU A 1 191 ? 10.975 -8.631 -6.698 1.00 21.17 191 GLU A C 1
ATOM 1499 O O . GLU A 1 191 ? 10.510 -9.331 -7.598 1.00 26.46 191 GLU A O 1
ATOM 1505 N N . LEU A 1 192 ? 10.338 -7.586 -6.182 1.00 21.84 192 LEU A N 1
ATOM 1506 C CA . LEU A 1 192 ? 9.076 -7.113 -6.719 1.00 20.52 192 LEU A CA 1
ATOM 1507 C C . LEU A 1 192 ? 9.395 -6.126 -7.836 1.00 26.97 192 LEU A C 1
ATOM 1508 O O . LEU A 1 192 ? 10.102 -5.141 -7.623 1.00 24.77 192 LEU A O 1
ATOM 1513 N N . ILE A 1 193 ? 8.900 -6.413 -9.034 1.00 24.18 193 ILE A N 1
ATOM 1514 C CA . ILE A 1 193 ? 9.148 -5.552 -10.184 1.00 27.18 193 ILE A CA 1
ATOM 1515 C C . ILE A 1 193 ? 7.846 -4.943 -10.669 1.00 25.28 193 ILE A C 1
ATOM 1516 O O . ILE A 1 193 ? 6.932 -5.659 -11.083 1.00 27.02 193 ILE A O 1
ATOM 1521 N N . VAL A 1 194 ? 7.768 -3.617 -10.614 1.00 24.49 194 VAL A N 1
ATOM 1522 C CA . VAL A 1 194 ? 6.545 -2.907 -10.957 1.00 27.32 194 VAL A CA 1
ATOM 1523 C C . VAL A 1 194 ? 6.631 -2.289 -12.348 1.00 29.03 194 VAL A C 1
ATOM 1524 O O . VAL A 1 194 ? 7.606 -1.612 -12.677 1.00 34.72 194 VAL A O 1
ATOM 1528 N N . SER A 1 195 ? 5.605 -2.529 -13.156 1.00 30.00 195 SER A N 1
ATOM 1529 C CA . SER A 1 195 ? 5.525 -1.948 -14.492 1.00 35.98 195 SER A CA 1
ATOM 1530 C C . SER A 1 195 ? 4.346 -0.990 -14.584 1.00 41.15 195 SER A C 1
ATOM 1531 O O . SER A 1 195 ? 3.218 -1.348 -14.249 1.00 39.15 195 SER A O 1
#

GO terms:
  GO:0002507 tolerance induction (P, IDA)
  GO:0002725 negative regulation of T cell cytokine production (P, IDA)
  GO:0002774 Fc receptor mediated inhibitory signaling pathway (P, IDA)
  GO:0009986 cell surface (C, IDA)
  GO:0030293 transmembrane receptor protein tyrosine kinase inhibitor activity (F, IDA)
  GO:0030547 signaling receptor inhibitor activity (F, IDA)
  GO:0043378 positive regulation of CD8-positive, alpha-beta T cell differentiation (P, IDA)
  GO:0045591 positive regulation of regulatory T cell differentiation (P, IDA)
  GO:0032689 negative regulation of type II interferon production (P, IDA)
  GO:0032693 negative regulation of interleukin-10 production (P, IDA)
  GO:0032703 negative regulation of interleukin-2 production (P, IDA)
  GO:0032714 negative regulation of interleukin-5 production (P, IDA)
  GO:0140105 interleukin-10-mediated signaling pathway (P, IEP)
  GO:1902532 negative regulation of intracellular signal transduction (P, IDA)
  GO:0009898 cytoplasmic side of plasma membrane (C, TAS)
  GO:0002669 positive regulation of T cell anergy (P, IMP)
  GO:0042130 negative regulation of T cell proliferation (P, IMP)
  GO:0030292 protein tyrosine kinase inhibitor activity (F, IMP)
  GO:0043124 negative regulation of canonical NF-kappaB signal transduction (P, IMP)
  GO:0043409 negative regulation of MAPK cascade (P, IMP)

Sequence (194 aa):
PLPKPTLWAEPGSVISWGNSVTIWCQGTLEAREYRLDKEESPAPWDRQNPLEPKNKARFSIPSMTEDYAGRYRCYYRSPVGWSQPSDPLELVMTGAYSKPTLSALPSPLVTSGKSVTLLCQSRSPMDTFLLCKERRAAHPLLCLRSEHGAQQHQAEFPMSPVTSVHGGTYRCFSSHGFSHYLLSHPSDPLELIVS

B-factor: mean 24.96, std 9.71, range [12.7, 72.8]

Nearest PDB structures (foldseek):
  3p2t-assembly1_A  TM=1.005E+00  e=6.975E-43  Homo sapiens
  2d3v-assembly1_A  TM=8.584E-01  e=3.997E-23  Homo sapiens
  2dyp-assembly1_D  TM=7.885E-01  e=3.131E-21  Homo sapiens
  6bcs-assembly1_A  TM=7.941E-01  e=5.974E-21  Homo sapiens
  1p6f-assembly1_A  TM=8.270E-01  e=7.918E-20  Homo sapiens

CATH classification: 2.60.40.10 (+1 more: 2.60.40.10)

Secondary structure (DSSP, 8-state):
-BPP-EEEEES-SEEETT--EEEEEE--TT--EEEEEETTSPSPSEEE---SSSSEEEEEESS--GGG-EEEEEEEEETTEEBPPPPPEEEEEE-SSPPPEEEEES-SEE-TT--EEEEEEEEEEEEEEEEEETT---GGGSEEEEEEEEEEEEEEEE-S--GGG-EEEEEEEE-GGGTTEEPPPPPPEEEEE-

Organism: Homo sapiens (NCBI:txid9606)